Protein AF-A0A1W9MYD9-F1 (afdb_monomer)

pLDDT: mean 82.08, std 15.48, range [33.84, 98.5]

Secondary structure (DSSP, 8-state):
-----EE-SPPPBSS--S--S-EEEEEEEEEEEEEESS---TT-EEEEEEE-TTS-EEEEEEEEEEEEE-TTS-EEEEEEEEEEETTTHHHHHHHHHT----S-SSEES--EE-TTS-EEEEEE-GGG---HHHHHHHHHHHHHTTS-EEEETTTEEEEEE-GGGTTTHHHHHHTTT-EEPEEESBB---EE--GGGSTTS-S--HHHHHHHHHHHHTT-B-SS-B-EEEESSTT-TT-GGGSSEEEEEETTEEEEEES-EESSSEEPPEEEEEEE-HHHHHHHHHHHHHHHHHHPPTT--HHHHHHHTT-SSTT-TTHHHHHHHHHTTT--SSS-HHHHHHHHHHHHTT----TTSS--

Sequence (360 aa):
MTNSIVLEDIMLEDIPLGLADELKDIDVSFTTTVASDEAAETGKTVFFGLPLPVGDVGEVKARVLFCEKTENDNFAVTLEIVALDIRYISLLAKILKGESIAEERPLWGIGLKQTNGAYASIVNCPAGVLNADQLAKIAEITRNGAGVAKLTHAQRVILLLKPAQLDTVRAELKSVGLRIGVLHHGIRNVRACCGALCNLSQGLDGLSLALELDKAIFGRAAKFDVKIAISDCSRNCLESFCVDIGLLGNNGAYDVYVGGISSSVHFKGLKLFEGIRPEKVIPLVERILEWCENTAQDGERLHKTLERLGFSEAEKKKEALVSAAAMFEHTDIGDDMRSRLERTLARSFGLVRMRSEVRG

Structure (mmCIF, N/CA/C/O backbone):
data_AF-A0A1W9MYD9-F1
#
_entry.id   AF-A0A1W9MYD9-F1
#
loop_
_atom_site.group_PDB
_atom_site.id
_atom_site.type_symbol
_atom_site.label_atom_id
_atom_site.label_alt_id
_atom_site.label_comp_id
_atom_site.label_asym_id
_atom_site.label_entity_id
_atom_site.label_seq_id
_atom_site.pdbx_PDB_ins_code
_atom_site.Cartn_x
_atom_site.Cartn_y
_atom_site.Cartn_z
_atom_site.occupancy
_atom_site.B_iso_or_e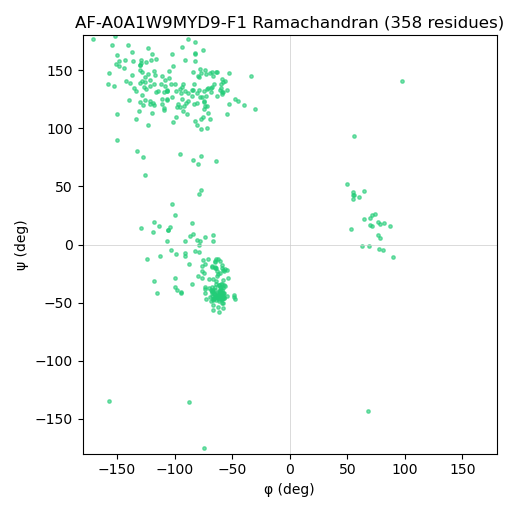quiv
_atom_site.auth_seq_id
_atom_site.auth_comp_id
_atom_site.auth_asym_id
_atom_site.auth_atom_id
_atom_site.pdbx_PDB_model_num
ATOM 1 N N . MET A 1 1 ? -17.514 29.402 -2.607 1.00 38.69 1 MET A N 1
ATOM 2 C CA . MET A 1 1 ? -16.495 30.366 -3.065 1.00 38.69 1 MET A CA 1
ATOM 3 C C . MET A 1 1 ? -16.038 29.870 -4.418 1.00 38.69 1 MET A C 1
ATOM 5 O O . MET A 1 1 ? -15.623 28.723 -4.503 1.00 38.69 1 MET A O 1
ATOM 9 N N . THR A 1 2 ? -16.253 30.656 -5.466 1.00 41.91 2 THR A N 1
ATOM 10 C CA . THR A 1 2 ? -15.834 30.338 -6.833 1.00 41.91 2 THR A CA 1
ATOM 11 C C . THR A 1 2 ? -14.316 30.490 -6.877 1.00 41.91 2 THR A C 1
ATOM 13 O O . THR A 1 2 ? -13.818 31.612 -6.884 1.00 41.91 2 THR A O 1
ATOM 16 N N . ASN A 1 3 ? -13.573 29.384 -6.808 1.00 46.19 3 ASN A N 1
ATOM 17 C CA . ASN A 1 3 ? -12.134 29.428 -7.048 1.00 46.19 3 ASN A CA 1
ATOM 18 C C 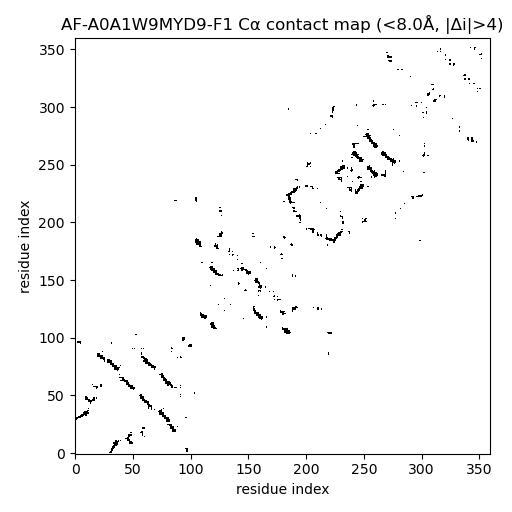. ASN A 1 3 ? -11.939 29.387 -8.562 1.00 46.19 3 ASN A C 1
ATOM 20 O O . ASN A 1 3 ? -12.179 28.369 -9.203 1.00 46.19 3 ASN A O 1
ATOM 24 N N . SER A 1 4 ? -11.580 30.530 -9.135 1.00 46.41 4 SER A N 1
ATOM 25 C CA . SER A 1 4 ? -11.271 30.666 -10.553 1.00 46.41 4 SER A CA 1
ATOM 26 C C . SER A 1 4 ? -9.874 30.115 -10.811 1.00 46.41 4 SER A C 1
ATOM 28 O O . SER A 1 4 ? -8.876 30.723 -10.424 1.00 46.41 4 SER A O 1
ATOM 30 N N . ILE A 1 5 ? -9.815 28.962 -11.457 1.00 58.16 5 ILE A N 1
ATOM 31 C CA . ILE A 1 5 ? -8.607 28.438 -12.087 1.00 58.16 5 ILE A CA 1
ATOM 32 C C . ILE A 1 5 ? -8.854 28.559 -13.568 1.00 58.16 5 ILE A C 1
ATOM 34 O O . ILE A 1 5 ? -9.977 28.347 -14.003 1.00 58.16 5 ILE A O 1
ATOM 38 N N . VAL A 1 6 ? -7.833 28.918 -14.325 1.00 58.72 6 VAL A N 1
ATOM 39 C CA . VAL A 1 6 ? -7.899 28.860 -15.777 1.00 58.72 6 VAL A CA 1
ATOM 40 C C . VAL A 1 6 ? -7.157 27.595 -16.165 1.00 58.72 6 VAL A C 1
ATOM 42 O O . VAL A 1 6 ? -5.942 27.512 -16.001 1.00 58.72 6 VAL A O 1
ATOM 45 N N . LEU A 1 7 ? -7.906 26.571 -16.561 1.00 64.94 7 LEU A N 1
ATOM 46 C CA . LEU A 1 7 ? -7.341 25.388 -17.193 1.00 64.94 7 LEU A CA 1
ATOM 47 C C . LEU A 1 7 ? -7.397 25.622 -18.702 1.00 64.94 7 LEU A C 1
ATOM 49 O O . LEU A 1 7 ? -8.486 25.798 -19.247 1.00 64.94 7 LEU A O 1
ATOM 53 N N . GLU A 1 8 ? -6.229 25.712 -19.330 1.00 61.62 8 GLU A N 1
ATOM 54 C CA . GLU A 1 8 ? -6.076 25.947 -20.768 1.00 61.62 8 GLU A CA 1
ATOM 55 C C . GLU A 1 8 ? -6.189 24.619 -21.539 1.00 61.62 8 GLU A C 1
ATOM 57 O O . GLU A 1 8 ? -5.831 23.564 -21.011 1.00 61.62 8 GLU A O 1
ATOM 62 N N . ASP A 1 9 ? -6.708 24.682 -22.768 1.00 64.75 9 ASP A N 1
ATOM 63 C CA . ASP A 1 9 ? -6.757 23.580 -23.741 1.00 64.75 9 ASP A CA 1
ATOM 64 C C . ASP A 1 9 ? -7.530 22.319 -23.295 1.00 64.75 9 ASP A C 1
ATOM 66 O O . ASP A 1 9 ? -7.109 21.183 -23.541 1.00 64.75 9 ASP A O 1
ATOM 70 N N . ILE A 1 10 ? -8.682 22.487 -22.633 1.00 73.06 10 ILE A N 1
ATOM 71 C CA . ILE A 1 10 ? -9.542 21.355 -22.260 1.00 73.06 10 ILE A CA 1
ATOM 72 C C . ILE A 1 10 ? -10.561 21.060 -23.364 1.00 73.06 10 ILE A C 1
ATOM 74 O O . ILE A 1 10 ? -11.412 21.889 -23.679 1.00 73.06 10 ILE A O 1
ATOM 78 N N . MET A 1 11 ? -10.533 19.827 -23.877 1.00 80.88 11 MET A N 1
ATOM 79 C CA . MET A 1 11 ? -11.561 19.296 -24.778 1.00 80.88 11 MET A CA 1
ATOM 80 C C . MET A 1 11 ? -12.752 18.762 -23.973 1.00 80.88 11 MET A C 1
ATOM 82 O O . MET A 1 11 ? -12.586 17.870 -23.134 1.00 80.88 11 MET A O 1
ATOM 86 N N . LEU A 1 12 ? -13.942 19.314 -24.223 1.00 85.81 12 LEU A N 1
ATOM 87 C CA . LEU A 1 12 ? -15.195 18.910 -23.586 1.00 85.81 12 LEU A CA 1
ATOM 88 C C . LEU A 1 12 ? -15.959 17.943 -24.493 1.00 85.81 12 LEU A C 1
ATOM 90 O O . LEU A 1 12 ? -16.341 18.303 -25.598 1.00 85.81 12 LEU A O 1
ATOM 94 N N . GLU A 1 13 ? -16.229 16.740 -23.999 1.00 87.38 13 GLU A N 1
ATOM 95 C CA . GLU A 1 13 ? -16.949 15.698 -24.736 1.00 87.38 13 GLU A CA 1
ATOM 96 C C . GLU A 1 13 ? -18.332 15.440 -24.127 1.00 87.38 13 GLU A C 1
ATOM 98 O O . GLU A 1 13 ? -18.506 15.450 -22.907 1.00 87.38 13 GLU A O 1
ATOM 103 N N . ASP A 1 14 ? -19.321 15.133 -24.968 1.00 88.19 14 ASP A N 1
ATOM 104 C CA . ASP A 1 14 ? -20.682 14.774 -24.532 1.00 88.19 14 ASP A CA 1
ATOM 105 C C . ASP A 1 14 ? -20.777 13.310 -24.028 1.00 88.19 14 ASP A C 1
ATOM 107 O O . ASP A 1 14 ? -21.813 12.882 -23.507 1.00 88.19 14 ASP A O 1
ATOM 111 N N . ILE A 1 15 ? -19.701 12.524 -24.172 1.00 88.75 15 ILE A N 1
ATOM 112 C CA . ILE A 1 15 ? -19.603 11.113 -23.766 1.00 88.75 15 ILE A CA 1
ATOM 113 C C . ILE A 1 15 ? -18.344 10.840 -22.923 1.00 88.75 15 ILE A C 1
ATOM 115 O O . ILE A 1 15 ? -17.352 11.551 -23.071 1.00 88.75 15 ILE A O 1
ATOM 119 N N . PRO A 1 16 ? -18.349 9.800 -22.060 1.00 88.38 16 PRO A N 1
ATOM 120 C CA . PRO A 1 16 ? -17.166 9.406 -21.296 1.00 88.38 16 PRO A CA 1
ATOM 121 C C . PRO A 1 16 ? -15.960 9.112 -22.192 1.00 88.38 16 PRO A C 1
ATOM 123 O O . PRO A 1 16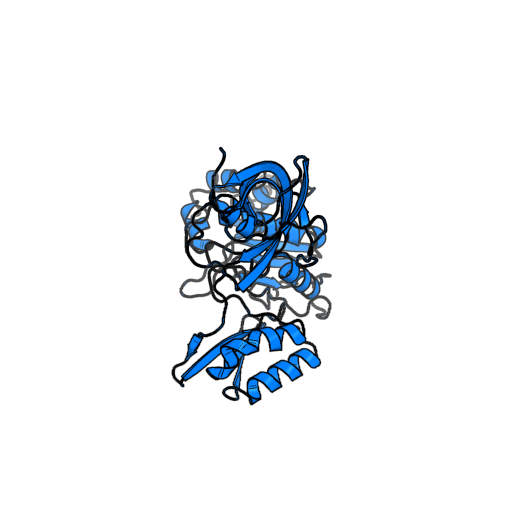 ? -16.095 8.457 -23.227 1.00 88.38 16 PRO A O 1
ATOM 126 N N . LEU A 1 17 ? -14.773 9.521 -21.742 1.00 86.19 17 LEU A N 1
ATOM 127 C CA . LEU A 1 17 ? -13.511 9.299 -22.458 1.00 86.19 17 LEU A CA 1
ATOM 128 C C . LEU A 1 17 ? -13.015 7.851 -22.327 1.00 86.19 17 LEU A C 1
ATOM 130 O O . LEU A 1 17 ? -12.160 7.411 -23.096 1.00 86.19 17 LEU A O 1
ATOM 134 N N . GLY A 1 18 ? -13.523 7.112 -21.335 1.00 82.94 18 GLY A N 1
ATOM 135 C CA . GLY A 1 18 ? -13.083 5.747 -21.037 1.00 82.94 18 GLY A CA 1
ATOM 136 C C . GLY A 1 18 ? -11.667 5.690 -20.458 1.00 82.94 18 GLY A C 1
ATOM 137 O O . GLY A 1 18 ? -10.993 4.666 -20.573 1.00 82.94 18 GLY A O 1
ATOM 138 N N . LEU A 1 19 ? -11.202 6.792 -19.866 1.00 78.75 19 LEU A N 1
ATOM 139 C CA . LEU A 1 19 ? -9.894 6.894 -19.226 1.00 78.75 19 LEU A CA 1
ATOM 140 C C . LEU A 1 19 ? -9.947 6.400 -17.780 1.00 78.75 19 LEU A C 1
ATOM 142 O O . LEU A 1 19 ? -8.955 5.840 -17.304 1.00 78.75 19 LEU A O 1
ATOM 146 N N . ALA A 1 20 ? -11.072 6.608 -17.090 1.00 76.00 20 ALA A N 1
ATOM 147 C CA . ALA A 1 20 ? -11.276 6.171 -15.712 1.00 76.00 20 ALA A CA 1
ATOM 148 C C . ALA A 1 20 ? -11.635 4.681 -15.600 1.00 76.00 20 ALA A C 1
ATOM 150 O O . ALA A 1 20 ? -12.389 4.139 -16.405 1.00 76.00 20 ALA A O 1
ATOM 151 N N . ASP A 1 21 ? -11.153 4.044 -14.528 1.00 68.62 21 ASP A N 1
ATOM 152 C CA . ASP A 1 21 ? -11.609 2.703 -14.134 1.00 68.62 21 ASP A CA 1
ATOM 153 C C . ASP A 1 21 ? -13.053 2.767 -13.596 1.00 68.62 21 ASP A C 1
ATOM 155 O O . ASP A 1 21 ? -13.858 1.870 -13.836 1.00 68.62 21 ASP A O 1
ATOM 159 N N . GLU A 1 22 ? -13.372 3.845 -12.870 1.00 83.88 22 GLU A N 1
ATOM 160 C CA . GLU A 1 22 ? -14.700 4.175 -12.349 1.00 83.88 22 GLU A CA 1
ATOM 161 C C . GLU A 1 22 ? -14.782 5.686 -12.064 1.00 83.88 22 GLU A C 1
ATOM 163 O O . GLU A 1 22 ? -13.843 6.275 -11.517 1.00 83.88 22 GLU A O 1
ATOM 168 N N . LEU A 1 23 ? -15.912 6.313 -12.406 1.00 85.50 23 LEU A N 1
ATOM 169 C CA . LEU A 1 23 ? -16.234 7.686 -12.011 1.00 85.50 23 LEU A CA 1
ATOM 170 C C . LEU A 1 23 ? -17.087 7.659 -10.744 1.00 85.50 23 LEU A C 1
ATOM 172 O O . LEU A 1 23 ? -18.204 7.142 -10.757 1.00 85.50 23 LEU A O 1
ATOM 176 N N . LYS A 1 24 ? -16.570 8.243 -9.665 1.00 85.25 24 LYS A N 1
ATOM 177 C CA . LYS A 1 24 ? -17.251 8.314 -8.373 1.00 85.25 24 LYS A CA 1
ATOM 178 C C . LYS A 1 24 ? -17.849 9.701 -8.162 1.00 85.25 24 LYS A C 1
ATOM 180 O O . LYS A 1 24 ? -17.132 10.700 -8.260 1.00 85.25 24 LYS A O 1
ATOM 185 N N . ASP A 1 25 ? -19.143 9.749 -7.848 1.00 87.19 25 ASP A N 1
ATOM 186 C CA . ASP A 1 25 ? -19.833 10.989 -7.485 1.00 87.19 25 ASP A CA 1
ATOM 187 C C . ASP A 1 25 ? -19.184 11.617 -6.240 1.00 87.19 25 ASP A C 1
ATOM 189 O O . ASP A 1 25 ? -18.812 10.915 -5.292 1.00 87.19 25 ASP A O 1
ATOM 193 N N . ILE A 1 26 ? -19.017 12.941 -6.250 1.00 80.56 26 ILE A N 1
ATOM 194 C CA . ILE A 1 26 ? -18.439 13.674 -5.119 1.00 80.56 26 ILE A CA 1
ATOM 195 C C . ILE A 1 26 ? -19.534 14.181 -4.177 1.00 80.56 26 ILE A C 1
ATOM 197 O O . ILE A 1 26 ? -20.546 14.716 -4.619 1.00 80.56 26 ILE A O 1
ATOM 201 N N . ASP A 1 27 ? -19.307 14.061 -2.866 1.00 70.19 27 ASP A N 1
ATOM 202 C CA . ASP A 1 27 ? -20.309 14.398 -1.838 1.00 70.19 27 ASP A CA 1
ATOM 203 C C . ASP A 1 27 ? -20.701 15.887 -1.829 1.00 70.19 27 ASP A C 1
ATOM 205 O O . ASP A 1 27 ? -21.804 16.250 -1.419 1.00 70.19 27 ASP A O 1
ATOM 209 N N . VAL A 1 28 ? -19.790 16.763 -2.268 1.00 73.81 28 VAL A N 1
ATOM 210 C CA . VAL A 1 28 ? -20.004 18.213 -2.355 1.00 73.81 28 VAL A CA 1
ATOM 211 C C . VAL A 1 28 ? -19.525 18.695 -3.719 1.00 73.81 28 VAL A C 1
ATOM 213 O O . VAL A 1 28 ? -18.315 18.753 -3.965 1.00 73.81 28 VAL A O 1
ATOM 216 N N . SER A 1 29 ? -20.469 19.055 -4.595 1.00 77.69 29 SER A N 1
ATOM 217 C CA . SER A 1 29 ? -20.147 19.663 -5.885 1.00 77.69 29 SER A CA 1
ATOM 218 C C . SER A 1 29 ? -19.480 21.025 -5.689 1.00 77.69 29 SER A C 1
ATOM 220 O O . SER A 1 29 ? -19.711 21.742 -4.710 1.00 77.69 29 SER A O 1
ATOM 222 N N . PHE A 1 30 ? -18.594 21.378 -6.613 1.00 80.50 30 PHE A N 1
ATOM 223 C CA . PHE A 1 30 ? -17.920 22.670 -6.616 1.00 80.50 30 PHE A CA 1
ATOM 224 C C . PHE A 1 30 ? -17.736 23.158 -8.049 1.00 80.50 30 PHE A C 1
ATOM 226 O O . PHE A 1 30 ? -17.798 22.378 -8.999 1.00 80.50 30 PHE A O 1
ATOM 233 N N . THR A 1 31 ? -17.546 24.466 -8.199 1.00 85.44 31 THR A N 1
ATOM 234 C CA . THR A 1 31 ? -17.486 25.122 -9.505 1.00 85.44 31 THR A CA 1
ATOM 235 C C . THR A 1 31 ? -16.058 25.449 -9.901 1.00 85.44 31 THR A C 1
ATOM 237 O O . THR A 1 31 ? -15.308 25.965 -9.071 1.00 85.44 31 THR A O 1
ATOM 240 N N . THR A 1 32 ? -15.720 25.230 -11.166 1.00 82.31 32 THR A N 1
ATOM 241 C CA . THR A 1 32 ? -14.440 25.623 -11.767 1.00 82.31 32 THR A CA 1
ATOM 242 C C . THR A 1 32 ? -14.684 26.233 -13.146 1.00 82.31 32 THR A C 1
ATOM 244 O O . THR A 1 32 ? -15.729 25.978 -13.745 1.00 82.31 32 THR A O 1
ATOM 247 N N . THR A 1 33 ? -13.757 27.039 -13.651 1.00 83.31 33 THR A N 1
ATOM 248 C CA . THR A 1 33 ? -13.848 27.622 -14.996 1.00 83.31 33 THR A CA 1
ATOM 249 C C . THR A 1 33 ? -12.756 27.009 -15.864 1.00 83.31 33 THR A C 1
ATOM 251 O O . THR A 1 33 ? -11.644 26.792 -15.403 1.00 83.31 33 THR A O 1
ATOM 254 N N . VAL A 1 34 ? -13.062 26.677 -17.111 1.00 81.75 34 VAL A N 1
ATOM 255 C CA . VAL A 1 34 ? -12.097 26.102 -18.057 1.00 81.75 34 VAL A CA 1
ATOM 256 C C . VAL A 1 34 ? -12.122 26.891 -19.355 1.00 81.75 34 VAL A C 1
ATOM 258 O O . VAL A 1 34 ? -13.167 27.434 -19.718 1.00 81.75 34 VAL A O 1
ATOM 261 N N . ALA A 1 35 ? -10.986 26.969 -20.039 1.00 81.50 35 ALA A N 1
ATOM 262 C CA . ALA A 1 35 ? -10.935 27.439 -21.412 1.00 81.50 35 ALA A CA 1
ATOM 263 C C . ALA A 1 35 ? -11.158 26.245 -22.349 1.00 81.50 35 ALA A C 1
ATOM 265 O O . ALA A 1 35 ? -10.532 25.198 -22.191 1.00 81.50 35 ALA A O 1
ATOM 266 N N . SER A 1 36 ? -12.070 26.415 -23.297 1.00 79.25 36 SER A N 1
ATOM 267 C CA . SER A 1 36 ? -12.431 25.426 -24.310 1.00 79.25 36 SER A CA 1
ATOM 268 C C . SER A 1 36 ? -12.366 26.082 -25.683 1.00 79.25 36 SER A C 1
ATOM 270 O O . SER A 1 36 ? -12.798 27.226 -25.839 1.00 79.25 36 SER A O 1
ATOM 272 N N . ASP A 1 37 ? -11.878 25.357 -26.682 1.00 77.31 37 ASP A N 1
ATOM 273 C CA . ASP A 1 37 ? -11.887 25.813 -28.079 1.00 77.31 37 ASP A CA 1
ATOM 274 C C . ASP A 1 37 ? -13.293 25.708 -28.698 1.00 77.31 37 ASP A C 1
ATOM 276 O O . ASP A 1 37 ? -13.588 26.291 -29.742 1.00 77.31 37 ASP A O 1
ATOM 280 N N . GLU A 1 38 ? -14.196 24.993 -28.021 1.00 77.25 38 GLU A N 1
ATOM 281 C CA . GLU A 1 38 ? -15.568 24.757 -28.454 1.00 77.25 38 GLU A CA 1
ATOM 282 C C . GLU A 1 38 ? -16.594 25.345 -27.481 1.00 77.25 38 GLU A C 1
ATOM 284 O O . GLU A 1 38 ? -16.384 25.416 -26.264 1.00 77.25 38 GLU A O 1
ATOM 289 N N . ALA A 1 39 ? -17.740 25.756 -28.029 1.00 80.69 39 ALA A N 1
ATOM 290 C CA . ALA A 1 39 ? -18.867 26.234 -27.244 1.00 80.69 39 ALA A CA 1
ATOM 291 C C . ALA A 1 39 ? -19.544 25.066 -26.518 1.00 80.69 39 ALA A C 1
ATOM 293 O O . ALA A 1 39 ? -19.877 24.057 -27.134 1.00 80.69 39 ALA A O 1
ATOM 294 N N . ALA A 1 40 ? -19.843 25.244 -25.232 1.00 83.75 40 ALA A N 1
ATOM 295 C CA . ALA A 1 40 ? -20.564 24.255 -24.443 1.00 83.75 40 ALA A CA 1
ATOM 296 C C . ALA A 1 40 ? -22.006 24.708 -24.170 1.00 83.75 40 ALA A C 1
ATOM 298 O O . ALA A 1 40 ? -22.258 25.835 -23.731 1.00 83.75 40 ALA A O 1
ATOM 299 N N . GLU A 1 41 ? -22.978 23.824 -24.398 1.00 86.19 41 GLU A N 1
ATOM 300 C CA . GLU A 1 41 ? -24.383 24.121 -24.106 1.00 86.19 41 GLU A CA 1
ATOM 301 C C . GLU A 1 41 ? -24.648 24.114 -22.594 1.00 86.19 41 GLU A C 1
ATOM 303 O O . GLU A 1 41 ? -24.358 23.150 -21.884 1.00 86.19 41 GLU A O 1
ATOM 308 N N . THR A 1 42 ? -25.257 25.190 -22.094 1.00 89.25 42 THR A N 1
ATOM 309 C CA . THR A 1 42 ? -25.617 25.309 -20.676 1.00 89.25 42 THR A CA 1
ATOM 310 C C . THR A 1 42 ? -26.593 24.206 -20.259 1.00 89.25 42 THR A C 1
ATOM 312 O O . THR A 1 42 ? -27.597 23.962 -20.921 1.00 89.25 42 THR A O 1
ATOM 315 N N . GLY A 1 43 ? -26.312 23.553 -19.132 1.00 86.44 43 GLY A N 1
ATOM 316 C CA . GLY A 1 43 ? -27.100 22.450 -18.588 1.00 86.44 43 GLY A CA 1
ATOM 317 C C . GLY A 1 43 ? -26.684 21.060 -19.077 1.00 86.44 43 GLY A C 1
ATOM 318 O O . GLY A 1 43 ? -27.135 20.075 -18.486 1.00 86.44 43 GLY A O 1
ATOM 319 N N . LYS A 1 44 ? -25.810 20.948 -20.090 1.00 91.31 44 LYS A N 1
ATOM 320 C CA . LYS A 1 44 ? -25.295 19.647 -20.536 1.00 91.31 44 LYS A CA 1
ATOM 321 C C . LYS A 1 44 ? -24.292 19.054 -19.556 1.00 91.31 44 LYS A C 1
ATOM 323 O O . LYS A 1 44 ? -23.586 19.762 -18.838 1.00 91.31 44 LYS A O 1
ATOM 328 N N . THR A 1 45 ? -24.259 17.725 -19.537 1.00 92.88 45 THR A N 1
ATOM 329 C CA . THR A 1 45 ? -23.180 16.966 -18.900 1.00 92.88 45 THR A CA 1
ATOM 330 C C . THR A 1 45 ? -22.040 16.843 -19.893 1.00 92.88 45 THR A C 1
ATOM 332 O O . THR A 1 45 ? -22.289 16.491 -21.040 1.00 92.88 45 THR A O 1
ATOM 335 N N . VAL A 1 46 ? -20.826 17.112 -19.433 1.00 93.06 46 VAL A N 1
ATOM 336 C CA . VAL A 1 46 ? -19.600 17.026 -20.222 1.00 93.06 46 VAL A CA 1
ATOM 337 C C . VAL A 1 46 ? -18.551 16.206 -19.483 1.00 93.06 46 VAL A C 1
ATOM 339 O O . VAL A 1 46 ? -18.554 16.125 -18.246 1.00 93.06 46 VAL A O 1
ATOM 342 N N . PHE A 1 47 ? -17.646 15.617 -20.251 1.00 92.38 47 PHE A N 1
ATOM 343 C CA . PHE A 1 47 ? -16.508 14.846 -19.783 1.00 92.38 47 PHE A CA 1
ATOM 344 C C . PHE A 1 47 ? -15.225 15.467 -20.311 1.00 92.38 47 PHE A C 1
ATOM 346 O O . PHE A 1 47 ? -15.178 15.930 -21.447 1.00 92.38 47 PHE A O 1
ATOM 353 N N . PHE A 1 48 ? -14.181 15.474 -19.491 1.00 90.62 48 PHE A N 1
ATOM 354 C CA . PHE A 1 48 ? -12.867 15.917 -19.935 1.00 90.62 48 PHE A CA 1
ATOM 355 C C . PHE A 1 48 ? -11.741 15.221 -19.179 1.00 90.62 48 PHE A C 1
ATOM 357 O O . PHE A 1 48 ? -11.912 14.735 -18.057 1.00 90.62 48 PHE A O 1
ATOM 364 N N . GLY A 1 49 ? -10.581 15.160 -19.827 1.00 87.50 49 GLY A N 1
ATOM 365 C CA . GLY A 1 49 ? -9.361 14.606 -19.262 1.00 87.50 49 GLY A CA 1
ATOM 366 C C . GLY A 1 49 ? -8.520 15.711 -18.646 1.00 87.50 49 GLY A C 1
ATOM 367 O O . GLY A 1 49 ? -8.251 16.719 -19.292 1.00 87.50 49 GLY A O 1
ATOM 368 N N . LEU A 1 50 ? -8.077 15.511 -17.408 1.00 86.44 50 LEU A N 1
ATOM 369 C CA . LEU A 1 50 ? -7.165 16.421 -16.732 1.00 86.44 50 LEU A CA 1
ATOM 370 C C . LEU A 1 50 ? -5.782 15.769 -16.608 1.00 86.44 50 LEU A C 1
ATOM 372 O O . LEU A 1 50 ? -5.657 14.746 -15.921 1.00 86.44 50 LEU A O 1
ATOM 376 N N . PRO A 1 51 ? -4.740 16.330 -17.247 1.00 79.56 51 PRO A N 1
ATOM 377 C CA . PRO A 1 51 ? -3.372 15.875 -17.056 1.00 79.56 51 PRO A CA 1
ATOM 378 C C . PRO A 1 51 ? -2.962 15.997 -15.590 1.00 79.56 51 PRO A C 1
ATOM 380 O O . PRO A 1 51 ? -3.141 17.036 -14.953 1.00 79.56 51 PRO A O 1
ATOM 383 N N . LEU A 1 52 ? -2.398 14.925 -15.047 1.00 71.25 52 LEU A N 1
ATOM 384 C CA . LEU A 1 52 ? -1.936 14.873 -13.670 1.00 71.25 52 LEU A CA 1
ATOM 385 C C . LEU A 1 52 ? -0.406 14.968 -13.620 1.00 71.25 52 LEU A C 1
ATOM 387 O O . LEU A 1 52 ? 0.267 14.394 -14.480 1.00 71.25 52 LEU A O 1
ATOM 391 N N . PRO A 1 53 ? 0.173 15.554 -12.554 1.00 60.84 53 PRO A N 1
ATOM 392 C CA . PRO A 1 53 ? 1.627 15.586 -12.346 1.00 60.84 53 PRO A CA 1
ATOM 393 C C . PRO A 1 53 ? 2.302 14.204 -12.382 1.00 60.84 53 PRO A C 1
ATOM 395 O O . PRO A 1 53 ? 3.486 14.082 -12.660 1.00 60.84 53 PRO A O 1
ATOM 398 N N . VAL A 1 54 ? 1.542 13.130 -12.143 1.00 57.84 54 VAL A N 1
ATOM 399 C CA . VAL A 1 54 ? 2.030 11.740 -12.168 1.00 57.84 54 VAL A CA 1
ATOM 400 C C . VAL A 1 54 ? 2.199 11.149 -13.580 1.00 57.84 54 VAL A C 1
ATOM 402 O O . VAL A 1 54 ? 2.560 9.968 -13.706 1.00 57.84 54 VAL A O 1
ATOM 405 N N . GLY A 1 55 ? 1.951 11.948 -14.626 1.00 62.34 55 GLY A N 1
ATOM 406 C CA . GLY A 1 55 ? 2.042 11.544 -16.032 1.00 62.34 55 GLY A CA 1
ATOM 407 C C . GLY A 1 55 ? 0.889 10.648 -16.486 1.00 62.34 55 GLY A C 1
ATOM 408 O O . GLY A 1 55 ? 1.074 9.817 -17.371 1.00 62.34 55 GLY A O 1
ATOM 409 N N . ASP A 1 56 ? -0.265 10.772 -15.833 1.00 75.12 56 ASP A N 1
ATOM 410 C CA . ASP A 1 56 ? -1.507 10.078 -16.185 1.00 75.12 56 ASP A CA 1
ATOM 411 C C . ASP A 1 56 ? -2.621 11.109 -16.417 1.00 75.12 56 ASP A C 1
ATOM 413 O O . ASP A 1 56 ? -2.441 12.288 -16.101 1.00 75.12 56 ASP A O 1
ATOM 417 N N . VAL A 1 57 ? -3.760 10.683 -16.958 1.00 79.12 57 VAL A N 1
ATOM 418 C CA . VAL A 1 57 ? -4.910 11.562 -17.213 1.00 79.12 57 VAL A CA 1
ATOM 419 C C . VAL A 1 57 ? -6.100 11.083 -16.391 1.00 79.12 57 VAL A C 1
ATOM 421 O O . VAL A 1 57 ? -6.543 9.944 -16.529 1.00 79.12 57 VAL A O 1
ATOM 424 N N . GLY A 1 58 ? -6.606 11.954 -15.519 1.00 83.31 58 GLY A N 1
ATOM 425 C CA . GLY A 1 58 ? -7.807 11.683 -14.734 1.00 83.31 58 GLY A CA 1
ATOM 426 C C . GLY A 1 58 ? -9.056 12.176 -15.455 1.00 83.31 58 GLY A C 1
ATOM 427 O O . GLY A 1 58 ? -9.087 13.309 -15.927 1.00 83.31 58 GLY A O 1
ATOM 428 N N . GLU A 1 59 ? -10.085 11.336 -15.531 1.00 90.44 59 GLU A N 1
ATOM 429 C CA . GLU A 1 59 ? -11.367 11.709 -16.137 1.00 90.44 59 GLU A CA 1
ATOM 430 C C . GLU A 1 59 ? -12.252 12.464 -15.139 1.00 90.44 59 GLU A C 1
ATOM 432 O O . GLU A 1 59 ? -12.356 12.105 -13.960 1.00 90.44 59 GLU A O 1
ATOM 437 N N . VAL A 1 60 ? -12.905 13.516 -15.625 1.00 91.94 60 VAL A N 1
ATOM 438 C CA . VAL A 1 60 ? -13.802 14.370 -14.850 1.00 91.94 60 VAL A CA 1
ATOM 439 C C . VAL A 1 60 ? -15.156 14.418 -15.538 1.00 91.94 60 VAL A C 1
ATOM 441 O O . VAL A 1 60 ? -15.235 14.650 -16.741 1.00 91.94 60 VAL A O 1
ATOM 444 N N . LYS A 1 61 ? -16.224 14.248 -14.757 1.00 94.25 61 LYS A N 1
ATOM 445 C CA . LYS A 1 61 ? -17.603 14.475 -15.188 1.00 94.25 61 LYS A CA 1
ATOM 446 C C . LYS A 1 61 ? -18.119 15.755 -14.553 1.00 94.25 61 LYS A C 1
ATOM 448 O O . LYS A 1 61 ? -18.132 15.893 -13.324 1.00 94.25 61 LYS A O 1
ATOM 453 N N . ALA A 1 62 ? -18.602 16.660 -15.390 1.00 93.12 62 ALA A N 1
ATOM 454 C CA . ALA A 1 62 ? -19.098 17.953 -14.962 1.00 93.12 62 ALA A CA 1
ATOM 455 C C . ALA A 1 62 ? -20.404 18.335 -15.663 1.00 93.12 62 ALA A C 1
ATOM 457 O O . ALA A 1 62 ? -20.805 17.733 -16.657 1.00 93.12 62 ALA A O 1
ATOM 458 N N . ARG A 1 63 ? -21.076 19.354 -15.132 1.00 93.00 63 ARG A N 1
ATOM 459 C CA . ARG A 1 63 ? -22.258 19.976 -15.721 1.00 93.00 63 ARG A CA 1
ATOM 460 C C . ARG A 1 63 ? -21.954 21.422 -16.083 1.00 93.00 63 ARG A C 1
ATOM 462 O O . ARG A 1 63 ? -21.452 22.174 -15.253 1.00 93.00 63 ARG A O 1
ATOM 469 N N . VAL A 1 64 ? -22.289 21.823 -17.302 1.00 91.75 64 VAL A N 1
ATOM 470 C CA . VAL A 1 64 ? -22.075 23.190 -17.784 1.00 91.75 64 VAL A CA 1
ATOM 471 C C . VAL A 1 64 ? -23.063 24.129 -17.101 1.00 91.75 64 VAL A C 1
ATOM 473 O O . VAL A 1 64 ? -24.276 23.971 -17.241 1.00 91.75 64 VAL A O 1
ATOM 476 N N . LEU A 1 65 ? -22.555 25.112 -16.363 1.00 89.81 65 LEU A N 1
ATOM 477 C CA . LEU A 1 65 ? -23.370 26.143 -15.719 1.00 89.81 65 LEU A CA 1
ATOM 478 C C . LEU A 1 65 ? -23.487 27.400 -16.577 1.00 89.81 65 LEU A C 1
ATOM 480 O O . LEU A 1 65 ? -24.550 28.010 -16.628 1.00 89.81 65 LEU A O 1
ATOM 484 N N . PHE A 1 66 ? -22.389 27.800 -17.213 1.00 87.62 66 PHE A N 1
ATOM 485 C CA . PHE A 1 66 ? -22.318 29.022 -18.004 1.00 87.62 66 PHE A CA 1
ATOM 486 C C . PHE A 1 66 ? -21.181 28.922 -19.023 1.00 87.62 66 PHE A C 1
ATOM 488 O O . PHE A 1 66 ? -20.169 28.288 -18.740 1.00 87.62 66 PHE A O 1
ATOM 495 N N . CYS A 1 67 ? -21.336 29.543 -20.190 1.00 87.12 67 CYS A N 1
ATOM 496 C CA . CYS A 1 67 ? -20.325 29.580 -21.244 1.00 87.12 67 CYS A CA 1
ATOM 497 C C . CYS A 1 67 ? -20.311 30.980 -21.864 1.00 87.12 67 CYS A C 1
ATOM 499 O O . CYS A 1 67 ? -21.346 31.449 -22.340 1.00 87.12 67 CYS A O 1
ATOM 501 N N . GLU A 1 68 ? -19.151 31.632 -21.884 1.00 87.62 68 GLU A N 1
ATOM 502 C CA . GLU A 1 68 ? -18.959 32.941 -22.513 1.00 87.62 68 GLU A CA 1
ATOM 503 C C . GLU A 1 68 ? -17.817 32.911 -23.524 1.00 87.62 68 GLU A C 1
ATOM 505 O O . GLU A 1 68 ? -16.820 32.217 -23.339 1.00 87.62 68 GLU A O 1
ATOM 510 N N . LYS A 1 69 ? -17.964 33.664 -24.616 1.00 84.00 69 LYS A N 1
ATOM 511 C CA . LYS A 1 69 ? -16.910 33.796 -25.621 1.00 84.00 69 LYS A CA 1
ATOM 512 C C . LYS A 1 69 ? -15.876 34.822 -25.147 1.00 84.00 69 LYS A C 1
ATOM 514 O O . LYS A 1 69 ? -16.247 35.927 -24.759 1.00 84.00 69 LYS A O 1
ATOM 519 N N . THR A 1 70 ? -14.599 34.460 -25.202 1.00 80.56 70 THR A N 1
ATOM 520 C CA . THR A 1 70 ? -13.461 35.312 -24.825 1.00 80.56 70 THR A CA 1
ATOM 521 C C . THR A 1 70 ? -12.888 36.062 -26.034 1.00 80.56 70 THR A C 1
ATOM 523 O O . THR A 1 70 ? -13.246 35.789 -27.181 1.00 80.56 70 THR A O 1
ATOM 526 N N . GLU A 1 71 ? -11.989 37.022 -25.789 1.00 72.38 71 GLU A N 1
ATOM 527 C CA . GLU A 1 71 ? -11.382 37.868 -26.834 1.00 72.38 71 GLU A CA 1
ATOM 528 C C . GLU A 1 71 ? -10.497 37.093 -27.834 1.00 72.38 71 GLU A C 1
ATOM 530 O O . GLU A 1 71 ? -10.296 37.567 -28.949 1.00 72.38 71 GLU A O 1
ATOM 535 N N . ASN A 1 72 ? -10.027 35.888 -27.480 1.00 69.25 72 ASN A N 1
ATOM 536 C CA . ASN A 1 72 ? -9.116 35.063 -28.290 1.00 69.25 72 ASN A CA 1
ATOM 537 C C . ASN A 1 72 ? -9.828 33.941 -29.079 1.00 69.25 72 ASN A C 1
ATOM 539 O O . ASN A 1 72 ? -9.217 32.918 -29.353 1.00 69.25 72 ASN A O 1
ATOM 543 N N . ASP A 1 73 ? -11.120 34.091 -29.394 1.00 67.94 73 ASP A N 1
ATOM 544 C CA . ASP A 1 73 ? -11.985 33.058 -30.008 1.00 67.94 73 ASP A CA 1
ATOM 545 C C . ASP A 1 73 ? -12.225 31.777 -29.173 1.00 67.94 73 ASP A C 1
ATOM 547 O O . ASP A 1 73 ? -13.064 30.966 -29.559 1.00 67.94 73 ASP A O 1
ATOM 551 N N . ASN A 1 74 ? -11.627 31.656 -27.984 1.00 78.50 74 ASN A N 1
ATOM 552 C CA . ASN A 1 74 ? -11.893 30.579 -27.022 1.00 78.50 74 ASN A CA 1
ATOM 553 C C . ASN A 1 74 ? -13.145 30.857 -26.171 1.00 78.50 74 ASN A C 1
ATOM 555 O O . ASN A 1 74 ? -13.603 31.999 -26.053 1.00 78.50 74 ASN A O 1
ATOM 559 N N . PHE A 1 75 ? -13.669 29.834 -25.504 1.00 82.44 75 PHE A N 1
ATOM 560 C CA . PHE A 1 75 ? -14.807 29.909 -24.590 1.00 82.44 75 PHE A CA 1
ATOM 561 C C . PHE A 1 75 ? -14.366 29.710 -23.140 1.00 82.44 75 PHE A C 1
ATOM 563 O O . PHE A 1 75 ? -13.680 28.743 -22.824 1.00 82.44 75 PHE A O 1
ATOM 570 N N . ALA A 1 76 ? -14.798 30.593 -22.240 1.00 85.31 76 ALA A N 1
ATOM 571 C CA . ALA A 1 76 ? -14.698 30.373 -20.805 1.00 85.31 76 ALA A CA 1
ATOM 572 C C . ALA A 1 76 ? -15.964 29.649 -20.333 1.00 85.31 76 ALA A C 1
ATOM 574 O O . ALA A 1 76 ? -17.071 30.194 -20.360 1.00 85.31 76 ALA A O 1
ATOM 575 N N . VAL A 1 77 ? -15.805 28.395 -19.919 1.00 87.44 77 VAL A N 1
ATOM 576 C CA . VAL A 1 77 ? -16.898 27.508 -19.519 1.00 87.44 77 VAL A CA 1
ATOM 577 C C . VAL A 1 77 ? -16.841 27.295 -18.013 1.00 87.44 77 VAL A C 1
ATOM 579 O O . VAL A 1 77 ? -15.879 26.750 -17.483 1.00 87.44 77 VAL A O 1
ATOM 582 N N . THR A 1 78 ? -17.879 27.718 -17.298 1.00 88.31 78 THR A N 1
ATOM 583 C CA . THR A 1 78 ? -18.038 27.448 -15.867 1.00 88.31 78 THR A CA 1
ATOM 584 C C . THR A 1 78 ? -18.754 26.118 -15.682 1.00 88.31 78 THR A C 1
ATOM 586 O O . THR A 1 78 ? -19.870 25.922 -16.166 1.00 88.31 78 THR A O 1
ATOM 589 N N . LEU A 1 79 ? -18.113 25.216 -14.953 1.00 89.94 79 LEU A N 1
ATOM 590 C CA . LEU A 1 79 ? -18.504 23.830 -14.768 1.00 89.94 79 LEU A CA 1
ATOM 591 C C . LEU A 1 79 ? -18.806 23.551 -13.298 1.00 89.94 79 LEU A C 1
ATOM 593 O O . LEU A 1 79 ? -18.056 23.966 -12.419 1.00 89.94 79 LEU A O 1
ATOM 597 N N . GLU A 1 80 ? -19.866 22.799 -13.027 1.00 91.62 80 GLU A N 1
ATOM 598 C CA . GLU A 1 80 ? -20.090 22.126 -11.750 1.00 91.62 80 GLU A CA 1
ATOM 599 C C . GLU A 1 80 ? -19.516 20.713 -11.821 1.00 91.62 80 GLU A C 1
ATOM 601 O O . GLU A 1 80 ? -19.954 19.903 -12.635 1.00 91.62 80 GLU A O 1
ATOM 606 N N . ILE A 1 81 ? -18.556 20.396 -10.961 1.00 92.19 81 ILE A N 1
ATOM 607 C CA . ILE A 1 81 ? -17.948 19.067 -10.906 1.00 92.19 81 ILE A CA 1
ATOM 608 C C . ILE A 1 81 ? -18.889 18.107 -10.173 1.00 92.19 81 ILE A C 1
ATOM 610 O O . ILE A 1 81 ? -19.321 18.400 -9.058 1.00 92.19 81 ILE A O 1
ATOM 614 N N . VAL A 1 82 ? -19.201 16.968 -10.800 1.00 91.31 82 VAL A N 1
ATOM 615 C CA . VAL A 1 82 ? -20.200 16.001 -10.305 1.00 91.31 82 VAL A CA 1
ATOM 616 C C . VAL A 1 82 ? -19.561 14.664 -9.941 1.00 91.31 82 VAL A C 1
ATOM 618 O O . VAL A 1 82 ? -19.891 14.096 -8.903 1.00 91.31 82 VAL A O 1
ATOM 621 N N . ALA A 1 83 ? -18.625 14.173 -10.756 1.00 89.38 83 ALA A N 1
ATOM 622 C CA . ALA A 1 83 ? -17.900 12.938 -10.475 1.00 89.38 83 ALA A CA 1
ATOM 623 C C . ALA A 1 83 ? -16.447 13.023 -10.942 1.00 89.38 83 ALA A C 1
ATOM 625 O O . ALA A 1 83 ? -16.118 13.742 -11.888 1.00 89.38 83 ALA A O 1
ATOM 626 N N . LEU A 1 84 ? -15.586 12.267 -10.271 1.00 89.62 84 LEU A N 1
ATOM 627 C CA . LEU A 1 84 ? -14.151 12.224 -10.523 1.00 89.62 84 LEU A CA 1
ATOM 628 C C . LEU A 1 84 ? -13.686 10.777 -10.648 1.00 89.62 84 LEU A C 1
ATOM 630 O O . LEU A 1 84 ? -14.228 9.884 -9.994 1.00 89.62 84 LEU A O 1
ATOM 634 N N . ASP A 1 85 ? -12.642 10.560 -11.441 1.00 83.31 85 ASP A N 1
ATOM 635 C CA . ASP A 1 85 ? -11.929 9.288 -11.496 1.00 83.31 85 ASP A CA 1
ATOM 636 C C . ASP A 1 85 ? -11.505 8.838 -10.089 1.00 83.31 85 ASP A C 1
ATOM 638 O O . ASP A 1 85 ? -10.753 9.531 -9.391 1.00 83.31 85 ASP A O 1
ATOM 642 N N . ILE A 1 86 ? -11.975 7.659 -9.672 1.00 76.69 86 ILE A N 1
ATOM 643 C CA . ILE A 1 86 ? -11.745 7.115 -8.331 1.00 76.69 86 ILE A CA 1
ATOM 644 C C . ILE A 1 86 ? -10.255 6.977 -7.997 1.00 76.69 86 ILE A C 1
ATOM 646 O O . ILE A 1 86 ? -9.864 7.128 -6.836 1.00 76.69 86 ILE A O 1
ATOM 650 N N . ARG A 1 87 ? -9.411 6.743 -9.010 1.00 75.38 87 ARG A N 1
ATOM 651 C CA . ARG A 1 87 ? -7.958 6.596 -8.851 1.00 75.38 87 ARG A CA 1
ATOM 652 C C . ARG A 1 87 ? -7.323 7.889 -8.345 1.00 75.38 87 ARG A C 1
ATOM 654 O O . ARG A 1 87 ? -6.346 7.852 -7.597 1.00 75.38 87 ARG A O 1
ATOM 661 N N . TYR A 1 88 ? -7.902 9.028 -8.725 1.00 74.88 88 TYR A N 1
ATOM 662 C CA . TYR A 1 88 ? -7.309 10.352 -8.565 1.00 74.88 88 TYR A CA 1
ATOM 663 C C . TYR A 1 88 ? -8.240 11.361 -7.888 1.00 74.88 88 TYR A C 1
ATOM 665 O O . TYR A 1 88 ? -7.927 12.547 -7.875 1.00 74.88 88 TYR A O 1
ATOM 673 N N . ILE A 1 89 ? -9.336 10.912 -7.268 1.00 79.69 89 ILE A N 1
ATOM 674 C CA . ILE A 1 89 ? -10.410 11.759 -6.719 1.00 79.69 89 ILE A CA 1
ATOM 675 C C . ILE A 1 89 ? -9.903 12.925 -5.860 1.00 79.69 89 ILE A C 1
ATOM 677 O O . ILE A 1 89 ? -10.294 14.072 -6.061 1.00 79.69 89 ILE A O 1
ATOM 681 N N . SER A 1 90 ? -8.969 12.659 -4.942 1.00 71.62 90 SER A N 1
ATOM 682 C CA . SER A 1 90 ? -8.394 13.689 -4.071 1.00 71.62 90 SER A CA 1
ATOM 683 C C . SER A 1 90 ? -7.522 14.679 -4.849 1.00 71.62 90 SER A C 1
ATOM 685 O O . SER A 1 90 ? -7.565 15.877 -4.590 1.00 71.62 90 SER A O 1
ATOM 687 N N . LEU A 1 91 ? -6.748 14.188 -5.818 1.00 71.69 91 LEU A N 1
ATOM 688 C CA . LEU A 1 91 ? -5.825 14.997 -6.609 1.00 71.69 91 LEU A CA 1
ATOM 689 C C . LEU A 1 91 ? -6.580 15.879 -7.609 1.00 71.69 91 LEU A C 1
ATOM 691 O O . LEU A 1 91 ? -6.341 17.081 -7.651 1.00 71.69 91 LEU A O 1
ATOM 695 N N . LEU A 1 92 ? -7.538 15.305 -8.339 1.00 81.06 92 LEU A N 1
ATOM 696 C CA . LEU A 1 92 ? -8.426 16.027 -9.248 1.00 81.06 92 LEU A CA 1
ATOM 697 C C . LEU A 1 92 ? -9.195 17.125 -8.509 1.00 81.06 92 LEU A C 1
ATOM 699 O O . LEU A 1 92 ? -9.217 18.264 -8.964 1.00 81.06 92 LEU A O 1
ATOM 703 N N . ALA A 1 93 ? -9.757 16.824 -7.331 1.00 83.44 93 ALA A N 1
ATOM 704 C CA . ALA A 1 93 ? -10.462 17.822 -6.532 1.00 83.44 93 ALA A CA 1
ATOM 705 C C . ALA A 1 93 ? -9.556 18.992 -6.115 1.00 83.44 93 ALA A C 1
ATOM 707 O O . ALA A 1 93 ? -9.995 20.137 -6.162 1.00 83.44 93 ALA A O 1
ATOM 708 N N . LYS A 1 94 ? -8.300 18.726 -5.733 1.00 78.06 94 LYS A N 1
ATOM 709 C CA . LYS A 1 94 ? -7.322 19.768 -5.376 1.00 78.06 94 LYS A CA 1
ATOM 710 C C . LYS A 1 94 ? -6.937 20.626 -6.579 1.00 78.06 94 LYS A C 1
ATOM 712 O O . LYS A 1 94 ? -6.977 21.851 -6.474 1.00 78.06 94 LYS A O 1
ATOM 717 N N . ILE A 1 95 ? -6.629 19.985 -7.715 1.00 79.75 95 ILE A N 1
ATOM 7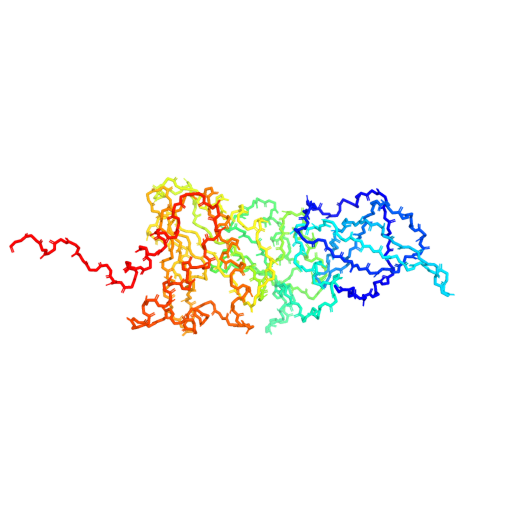18 C CA . ILE A 1 95 ? -6.297 20.677 -8.968 1.00 79.75 95 ILE A CA 1
ATOM 719 C C . ILE A 1 95 ? -7.453 21.584 -9.369 1.00 79.75 95 ILE A C 1
ATOM 721 O O . ILE A 1 95 ? -7.227 22.761 -9.580 1.00 79.75 95 ILE A O 1
ATOM 725 N N . LEU A 1 96 ? -8.687 21.076 -9.405 1.00 83.81 96 LEU A N 1
ATOM 726 C CA . LEU A 1 96 ? -9.867 21.832 -9.838 1.00 83.81 96 LEU A CA 1
ATOM 727 C C . LEU A 1 96 ? -10.307 22.919 -8.833 1.00 83.81 96 LEU A C 1
ATOM 729 O O . LEU A 1 96 ? -11.123 23.770 -9.189 1.00 83.81 96 LEU A O 1
ATOM 733 N N . LYS A 1 97 ? -9.775 22.911 -7.598 1.00 82.81 97 LYS A N 1
ATOM 734 C CA . LYS A 1 97 ? -9.981 23.945 -6.560 1.00 82.81 97 LYS A CA 1
ATOM 735 C C . LYS A 1 97 ? -8.850 24.970 -6.458 1.00 82.81 97 LYS A C 1
ATOM 737 O O . LYS A 1 97 ? -9.004 25.952 -5.734 1.00 82.81 97 LYS A O 1
ATOM 742 N N . GLY A 1 98 ? -7.736 24.773 -7.160 1.00 71.12 98 GLY A N 1
ATOM 743 C CA . GLY A 1 98 ? -6.655 25.761 -7.250 1.00 71.12 98 GLY A CA 1
ATOM 744 C C . GLY A 1 98 ? -5.801 25.755 -6.001 1.00 71.12 98 GLY A C 1
ATOM 745 O O . GLY A 1 98 ? -5.079 26.706 -5.711 1.00 71.12 98 GLY A O 1
ATOM 746 N N . GLU A 1 99 ? -5.917 24.673 -5.236 1.00 74.50 99 GLU A N 1
ATOM 747 C CA . GLU A 1 99 ? -5.071 24.415 -4.097 1.00 74.50 99 GLU A CA 1
ATOM 748 C C . GLU A 1 99 ? -3.659 24.158 -4.624 1.00 74.50 99 GLU A C 1
ATOM 750 O O . GLU A 1 99 ? -3.477 23.437 -5.606 1.00 74.50 99 GLU A O 1
ATOM 755 N N . SER A 1 100 ? -2.654 24.763 -3.981 1.00 55.03 100 SER A N 1
ATOM 756 C CA . SER A 1 100 ? -1.258 24.496 -4.318 1.00 55.03 100 SER A CA 1
ATOM 757 C C . SER A 1 100 ? -1.017 22.994 -4.228 1.00 55.03 100 SER A C 1
ATOM 759 O O . SER A 1 100 ? -1.063 22.393 -3.151 1.00 55.03 100 SER A O 1
ATOM 761 N N . ILE A 1 101 ? -0.766 22.390 -5.385 1.00 56.69 101 ILE A N 1
ATOM 762 C CA . ILE A 1 101 ? -0.281 21.026 -5.493 1.00 56.69 101 ILE A CA 1
ATOM 763 C C . ILE A 1 101 ? 1.201 21.131 -5.143 1.00 56.69 101 ILE A C 1
ATOM 765 O O . ILE A 1 101 ? 2.049 21.209 -6.026 1.00 56.69 101 ILE A O 1
ATOM 769 N N . ALA A 1 102 ? 1.517 21.268 -3.851 1.00 49.19 102 ALA A N 1
ATOM 770 C CA . ALA A 1 102 ? 2.897 21.163 -3.395 1.00 49.19 102 ALA A CA 1
ATOM 771 C C . ALA A 1 102 ? 3.490 19.897 -4.034 1.00 49.19 102 ALA A C 1
ATOM 773 O O . ALA A 1 102 ? 2.861 18.838 -3.953 1.00 49.19 102 ALA A O 1
ATOM 774 N N . GLU A 1 103 ? 4.617 20.048 -4.738 1.00 47.16 103 GLU A N 1
ATOM 775 C CA . GLU A 1 103 ? 5.208 19.026 -5.604 1.00 47.16 103 GLU A CA 1
ATOM 776 C C . GLU A 1 103 ? 5.113 17.607 -5.011 1.00 47.16 103 GLU A C 1
ATOM 778 O O . GLU A 1 103 ? 5.614 17.303 -3.929 1.00 47.16 103 GLU A O 1
ATOM 783 N N . GLU A 1 104 ? 4.430 16.772 -5.796 1.00 53.12 104 GLU A N 1
ATOM 784 C CA . GLU A 1 104 ? 4.504 15.318 -5.924 1.00 53.12 104 GLU A CA 1
ATOM 785 C C . GLU A 1 104 ? 4.308 14.443 -4.681 1.00 53.12 104 GLU A C 1
ATOM 787 O O . GLU A 1 104 ? 5.233 13.986 -4.002 1.00 53.12 104 GLU A O 1
ATOM 792 N N . ARG A 1 105 ? 3.047 14.036 -4.505 1.00 63.94 105 ARG A N 1
ATOM 793 C CA . ARG A 1 105 ? 2.678 12.837 -3.752 1.00 63.94 105 ARG A CA 1
ATOM 794 C C . ARG A 1 105 ? 1.749 11.959 -4.585 1.00 63.94 105 ARG A C 1
ATOM 796 O O . ARG A 1 105 ? 0.728 12.466 -5.046 1.00 63.94 105 ARG A O 1
ATOM 803 N N . PRO A 1 106 ? 2.040 10.658 -4.740 1.00 69.44 106 PRO A N 1
ATOM 804 C CA . PRO A 1 106 ? 3.226 9.939 -4.263 1.00 69.44 106 PRO A CA 1
ATOM 805 C C . PRO A 1 106 ? 4.482 10.200 -5.117 1.00 69.44 106 PRO A C 1
ATOM 807 O O . PRO A 1 106 ? 4.402 10.297 -6.339 1.00 69.44 106 PRO A O 1
ATOM 810 N N . LEU A 1 107 ? 5.663 10.186 -4.491 1.00 81.06 107 LEU A N 1
ATOM 811 C CA . LEU A 1 107 ? 6.925 10.092 -5.227 1.00 81.06 107 LEU A CA 1
ATOM 812 C C . LEU A 1 107 ? 7.091 8.655 -5.718 1.00 81.06 107 LEU A C 1
ATOM 814 O O . LEU A 1 107 ? 7.215 7.732 -4.907 1.00 81.06 107 LEU A O 1
ATOM 818 N N . TRP A 1 108 ? 7.112 8.447 -7.030 1.00 85.88 108 TRP A N 1
ATOM 819 C CA . TRP A 1 108 ? 7.244 7.122 -7.631 1.00 85.88 108 TRP A CA 1
ATOM 820 C C . TRP A 1 108 ? 8.695 6.628 -7.624 1.00 85.88 108 TRP A C 1
ATOM 822 O O . TRP A 1 108 ? 9.649 7.379 -7.790 1.00 85.88 108 TRP A O 1
ATOM 832 N N . GLY A 1 109 ? 8.879 5.326 -7.434 1.00 84.38 109 GLY A N 1
ATOM 833 C CA . GLY A 1 109 ? 10.182 4.671 -7.430 1.00 84.38 109 GLY A CA 1
ATOM 834 C C . GLY A 1 109 ? 10.708 4.424 -8.824 1.00 84.38 109 GLY A C 1
ATOM 835 O O . GLY A 1 109 ? 10.795 3.277 -9.246 1.00 84.38 109 GLY A O 1
ATOM 836 N N . ILE A 1 110 ? 11.072 5.475 -9.539 1.00 84.69 110 ILE A N 1
ATOM 837 C CA . ILE A 1 110 ? 11.700 5.393 -10.854 1.00 84.69 110 ILE A CA 1
ATOM 838 C C . ILE A 1 110 ? 12.849 6.401 -10.918 1.00 84.69 110 ILE A C 1
ATOM 840 O O . ILE A 1 110 ? 12.786 7.451 -10.291 1.00 84.69 110 ILE A O 1
ATOM 844 N N . GLY A 1 111 ? 13.929 6.070 -11.628 1.00 75.69 111 GLY A N 1
ATOM 845 C CA . GLY A 1 111 ? 15.008 7.034 -11.868 1.00 75.69 111 GLY A CA 1
ATOM 846 C C . GLY A 1 111 ? 15.958 7.287 -10.689 1.00 75.69 111 GLY A C 1
ATOM 847 O O . GLY A 1 111 ? 16.691 8.273 -10.698 1.00 75.69 111 GLY A O 1
ATOM 848 N N . LEU A 1 112 ? 16.027 6.399 -9.691 1.00 80.06 112 LEU A N 1
ATOM 849 C CA . LEU A 1 112 ? 16.950 6.563 -8.560 1.00 80.06 112 LEU A CA 1
ATOM 850 C C . LEU A 1 112 ? 18.382 6.189 -8.946 1.00 80.06 112 LEU A C 1
ATOM 852 O O . LEU A 1 112 ? 18.745 5.008 -8.934 1.00 80.06 112 LEU A O 1
ATOM 856 N N . LYS A 1 113 ? 19.218 7.180 -9.250 1.00 85.38 113 LYS A N 1
ATOM 857 C CA . LYS A 1 113 ? 20.618 6.956 -9.633 1.00 85.38 113 LYS A CA 1
ATOM 858 C C . LYS A 1 113 ? 21.404 6.221 -8.537 1.00 85.38 113 LYS A C 1
ATOM 860 O O . LYS A 1 113 ? 21.391 6.609 -7.373 1.00 85.38 113 LYS A O 1
ATOM 865 N N . GLN A 1 114 ? 22.091 5.154 -8.926 1.00 87.94 114 GLN A N 1
ATOM 866 C CA . GLN A 1 114 ? 22.936 4.317 -8.077 1.00 87.94 114 GLN A CA 1
ATOM 867 C C . GLN A 1 114 ? 24.418 4.653 -8.288 1.00 87.94 114 GLN A C 1
ATOM 869 O O . GLN A 1 114 ? 24.807 5.262 -9.286 1.00 87.94 114 GLN A O 1
ATOM 874 N N . THR A 1 115 ? 25.273 4.218 -7.361 1.00 87.25 115 THR A N 1
ATOM 875 C CA . THR A 1 115 ? 26.725 4.481 -7.402 1.00 87.25 115 THR A CA 1
ATOM 876 C C . THR A 1 115 ? 27.425 3.869 -8.615 1.00 87.25 115 THR A C 1
ATOM 878 O O . THR A 1 115 ? 28.441 4.388 -9.061 1.00 87.25 115 THR A O 1
ATOM 881 N N . ASN A 1 116 ? 26.866 2.800 -9.185 1.00 81.50 116 ASN A N 1
ATOM 882 C CA . ASN A 1 116 ? 27.364 2.152 -10.399 1.00 81.50 116 ASN A CA 1
ATOM 883 C C . ASN A 1 116 ? 26.828 2.783 -11.702 1.00 81.50 116 ASN A C 1
ATOM 885 O O . ASN A 1 116 ? 27.024 2.219 -12.775 1.00 81.50 116 ASN A O 1
ATOM 889 N N . GLY A 1 117 ? 26.117 3.914 -11.622 1.00 85.25 117 GLY A N 1
ATOM 890 C CA . GLY A 1 117 ? 25.541 4.608 -12.777 1.00 85.25 117 GLY A CA 1
ATOM 891 C C . GLY A 1 117 ? 24.214 4.037 -13.289 1.00 85.25 117 GLY A C 1
ATOM 892 O O . GLY A 1 117 ? 23.613 4.642 -14.174 1.00 85.25 117 GLY A O 1
ATOM 893 N N . ALA A 1 118 ? 23.729 2.919 -12.736 1.00 89.38 118 ALA A N 1
ATOM 894 C CA . ALA A 1 118 ? 22.391 2.407 -13.024 1.00 89.38 118 ALA A CA 1
ATOM 895 C C . ALA A 1 118 ? 21.310 3.229 -12.305 1.00 89.38 118 ALA A C 1
ATOM 897 O O . ALA A 1 118 ? 21.592 3.994 -11.383 1.00 89.38 118 ALA A O 1
ATOM 898 N N . TYR A 1 119 ? 20.056 3.032 -12.693 1.00 90.00 119 TYR A N 1
ATOM 899 C CA . TYR A 1 119 ? 18.901 3.696 -12.101 1.00 90.00 119 TYR A CA 1
ATOM 900 C C . TYR A 1 119 ? 17.967 2.653 -11.501 1.00 90.00 119 TYR A C 1
ATOM 902 O O . TYR A 1 119 ? 17.501 1.753 -12.194 1.00 90.00 119 TYR A O 1
ATOM 910 N N . ALA A 1 120 ? 17.697 2.748 -10.205 1.00 91.56 120 ALA A N 1
ATOM 911 C CA . ALA A 1 120 ? 16.784 1.839 -9.541 1.00 91.56 120 ALA A CA 1
ATOM 912 C C . ALA A 1 120 ? 15.331 2.236 -9.826 1.00 91.56 120 ALA A C 1
ATOM 914 O O . ALA A 1 120 ? 14.943 3.397 -9.669 1.00 91.56 120 ALA A O 1
ATOM 915 N N . SER A 1 121 ? 14.523 1.244 -10.195 1.00 93.75 121 SER A N 1
ATOM 916 C CA . SER A 1 121 ? 13.073 1.362 -10.256 1.00 93.75 121 SER A CA 1
ATOM 917 C C . SER A 1 121 ? 12.407 0.270 -9.428 1.00 93.75 121 SER A C 1
ATOM 919 O O . SER A 1 121 ? 12.870 -0.866 -9.377 1.00 93.75 121 SER A O 1
ATOM 921 N N . ILE A 1 122 ? 11.346 0.629 -8.720 1.00 95.50 122 ILE A N 1
ATOM 922 C CA . ILE A 1 122 ? 10.578 -0.251 -7.855 1.00 95.50 122 ILE A CA 1
ATOM 923 C C . ILE A 1 122 ? 9.396 -0.785 -8.653 1.00 95.50 122 ILE A C 1
ATOM 925 O O . ILE A 1 122 ? 8.663 -0.008 -9.252 1.00 95.50 122 ILE A O 1
ATOM 929 N N . VAL A 1 123 ? 9.156 -2.087 -8.574 1.00 96.44 123 VAL A N 1
ATOM 930 C CA . VAL A 1 123 ? 7.933 -2.726 -9.067 1.00 96.44 123 VAL A CA 1
ATOM 931 C C . VAL A 1 123 ? 6.985 -2.940 -7.888 1.00 96.44 123 VAL A C 1
ATOM 933 O O . VAL A 1 123 ? 7.412 -3.417 -6.834 1.00 96.44 123 VAL A O 1
ATOM 936 N N . ASN A 1 124 ? 5.714 -2.569 -8.030 1.00 95.50 124 ASN A N 1
ATOM 937 C CA . ASN A 1 124 ? 4.660 -2.958 -7.090 1.00 95.50 124 ASN A CA 1
ATOM 938 C C . ASN A 1 124 ? 4.312 -4.435 -7.321 1.00 95.50 124 ASN A C 1
ATOM 940 O O . ASN A 1 124 ? 3.975 -4.839 -8.431 1.00 95.50 124 ASN A O 1
ATOM 944 N N . CYS A 1 125 ? 4.445 -5.229 -6.264 1.00 95.88 125 CYS A N 1
ATOM 945 C CA . CYS A 1 125 ? 4.183 -6.662 -6.229 1.00 95.88 125 CYS A CA 1
ATOM 946 C C . CYS A 1 125 ? 3.321 -6.915 -4.980 1.00 95.88 125 CYS A C 1
ATOM 948 O O . CYS A 1 125 ? 3.870 -7.237 -3.918 1.00 95.88 125 CYS A O 1
ATOM 950 N N . PRO A 1 126 ? 2.001 -6.673 -5.032 1.00 92.44 126 PRO A N 1
ATOM 951 C CA . PRO A 1 126 ? 1.148 -6.804 -3.856 1.00 92.44 126 PRO A CA 1
ATOM 952 C C . PRO A 1 126 ? 1.234 -8.225 -3.295 1.00 92.44 126 PRO A C 1
ATOM 954 O O . PRO A 1 126 ? 1.217 -9.207 -4.038 1.00 92.44 126 PRO A O 1
ATOM 957 N N . ALA A 1 127 ? 1.448 -8.321 -1.980 1.00 95.44 127 ALA A N 1
ATOM 958 C CA . ALA A 1 127 ? 1.737 -9.566 -1.264 1.00 95.44 127 ALA A CA 1
ATOM 959 C C . ALA A 1 127 ? 2.913 -10.410 -1.816 1.00 95.44 127 ALA A C 1
ATOM 961 O O . ALA A 1 127 ? 3.090 -11.565 -1.433 1.00 95.44 127 ALA A O 1
ATOM 962 N N . GLY A 1 128 ? 3.740 -9.854 -2.706 1.00 95.62 128 GLY A N 1
ATOM 963 C CA . GLY A 1 128 ? 4.808 -10.584 -3.390 1.00 95.62 128 GLY A CA 1
ATOM 964 C C . GLY A 1 128 ? 4.324 -11.608 -4.417 1.00 95.62 128 GLY A C 1
ATOM 965 O O . GLY A 1 128 ? 5.106 -12.478 -4.797 1.00 95.62 128 GLY A O 1
ATOM 966 N N . VAL A 1 129 ? 3.067 -11.528 -4.859 1.00 94.31 129 VAL A N 1
ATOM 967 C CA . VAL A 1 129 ? 2.501 -12.453 -5.847 1.00 94.31 129 VAL A CA 1
ATOM 968 C C . VAL A 1 129 ? 2.845 -11.981 -7.255 1.00 94.31 129 VAL A C 1
ATOM 970 O O . VAL A 1 129 ? 2.594 -10.832 -7.611 1.00 94.31 129 VAL A O 1
ATOM 973 N N . LEU A 1 130 ? 3.417 -12.880 -8.056 1.00 95.12 130 LEU A N 1
ATOM 974 C CA . LEU A 1 130 ? 3.727 -12.663 -9.467 1.00 95.12 130 LEU A CA 1
ATOM 975 C C . LEU A 1 130 ? 3.391 -13.924 -10.263 1.00 95.12 130 LEU A C 1
ATOM 977 O O . LEU A 1 130 ? 3.685 -15.034 -9.818 1.00 95.12 130 LEU A O 1
ATOM 981 N N . ASN A 1 131 ? 2.800 -13.755 -11.443 1.00 94.19 131 ASN A N 1
ATOM 982 C CA . ASN A 1 131 ? 2.564 -14.856 -12.377 1.00 94.19 131 ASN A CA 1
ATOM 983 C C . ASN A 1 131 ? 3.767 -15.078 -13.322 1.00 94.19 131 ASN A C 1
ATOM 985 O O . ASN A 1 131 ? 4.759 -14.346 -13.283 1.00 94.19 131 ASN A O 1
ATOM 989 N N . ALA A 1 132 ? 3.688 -16.106 -14.173 1.00 96.62 132 ALA A N 1
ATOM 990 C CA . ALA A 1 132 ? 4.782 -16.480 -15.070 1.00 96.62 132 ALA A CA 1
ATOM 991 C C . ALA A 1 132 ? 5.139 -15.370 -16.080 1.00 96.62 132 ALA A C 1
ATOM 993 O O . ALA A 1 132 ? 6.321 -15.078 -16.261 1.00 96.62 132 ALA A O 1
ATOM 994 N N . ASP A 1 133 ? 4.140 -14.714 -16.676 1.00 96.31 133 ASP A N 1
ATOM 995 C CA . ASP A 1 133 ? 4.339 -13.648 -17.670 1.00 96.31 133 ASP A CA 1
ATOM 996 C C . ASP A 1 133 ? 4.987 -12.409 -17.043 1.00 96.31 133 ASP A C 1
ATOM 998 O O . ASP A 1 133 ? 5.911 -11.813 -17.599 1.00 96.31 133 ASP A O 1
ATOM 1002 N N . GLN A 1 134 ? 4.558 -12.061 -15.831 1.00 97.50 134 GLN A N 1
ATOM 1003 C CA . GLN A 1 134 ? 5.128 -10.980 -15.034 1.00 97.50 134 GLN A CA 1
ATOM 1004 C C . GLN A 1 134 ? 6.590 -11.255 -14.676 1.00 97.50 134 GLN A C 1
ATOM 1006 O O . GLN A 1 134 ? 7.443 -10.377 -14.828 1.00 97.50 134 GLN A O 1
ATOM 1011 N N . LEU A 1 135 ? 6.906 -12.480 -14.247 1.00 98.25 135 LEU A N 1
ATOM 1012 C CA . LEU A 1 135 ? 8.281 -12.901 -13.971 1.00 98.25 135 LEU A CA 1
ATOM 1013 C C . LEU A 1 135 ? 9.145 -12.879 -15.239 1.00 98.25 135 LEU A C 1
ATOM 1015 O O . LEU A 1 135 ? 10.279 -12.399 -15.195 1.00 98.25 135 LEU A O 1
ATOM 1019 N N . ALA A 1 136 ? 8.611 -13.344 -16.372 1.00 98.06 136 ALA A N 1
ATOM 1020 C CA . ALA A 1 136 ? 9.302 -13.319 -17.657 1.00 98.06 136 ALA A CA 1
ATOM 1021 C C . ALA A 1 136 ? 9.609 -11.882 -18.105 1.00 98.06 136 ALA A C 1
ATOM 1023 O O . ALA A 1 136 ? 10.746 -11.591 -18.485 1.00 98.06 136 ALA A O 1
ATOM 1024 N N . LYS A 1 137 ? 8.642 -10.964 -17.978 1.00 98.06 137 LYS A N 1
ATOM 1025 C CA . LYS A 1 137 ? 8.832 -9.543 -18.296 1.00 98.06 137 LYS A CA 1
ATOM 1026 C C . LYS A 1 137 ? 9.850 -8.875 -17.373 1.00 98.06 137 LYS A C 1
ATOM 1028 O O . LYS A 1 137 ? 10.726 -8.157 -17.848 1.00 98.06 137 LYS A O 1
ATOM 1033 N N . ILE A 1 138 ? 9.811 -9.154 -16.068 1.00 97.88 138 ILE A N 1
ATOM 1034 C CA . ILE A 1 138 ? 10.830 -8.682 -15.115 1.00 97.88 138 ILE A CA 1
ATOM 1035 C C . ILE A 1 138 ? 12.224 -9.180 -15.522 1.00 97.88 138 ILE A C 1
ATOM 1037 O O . ILE A 1 138 ? 13.182 -8.403 -15.512 1.00 97.88 138 ILE A O 1
ATOM 1041 N N . ALA A 1 139 ? 12.351 -10.451 -15.912 1.00 98.12 139 ALA A N 1
ATOM 1042 C CA . ALA A 1 139 ? 13.617 -11.019 -16.368 1.00 98.12 139 ALA A CA 1
ATOM 1043 C C . ALA A 1 139 ? 14.116 -10.365 -17.669 1.00 98.12 139 ALA A C 1
ATOM 1045 O O . ALA A 1 139 ? 15.312 -10.112 -17.805 1.00 98.12 139 ALA A O 1
ATOM 1046 N N . GLU A 1 140 ? 13.219 -10.060 -18.609 1.00 98.00 140 GLU A N 1
ATOM 1047 C CA . GLU A 1 140 ? 13.520 -9.336 -19.849 1.00 98.00 140 GLU A CA 1
ATOM 1048 C C . GLU A 1 140 ? 14.045 -7.920 -19.577 1.00 98.00 140 GLU A C 1
ATOM 1050 O O . GLU A 1 140 ? 15.161 -7.598 -19.993 1.00 98.00 140 GLU A O 1
ATOM 1055 N N . ILE A 1 141 ? 13.309 -7.115 -18.799 1.00 97.44 141 ILE A N 1
ATOM 1056 C CA . ILE A 1 141 ? 13.719 -5.750 -18.427 1.00 97.44 141 ILE A CA 1
ATOM 1057 C C . ILE A 1 141 ? 15.082 -5.775 -17.723 1.00 97.44 141 ILE A C 1
ATOM 1059 O O . ILE A 1 141 ? 15.959 -4.950 -18.001 1.00 97.44 141 ILE A O 1
ATOM 1063 N N . THR A 1 142 ? 15.286 -6.756 -16.839 1.00 97.19 142 THR A N 1
ATOM 1064 C CA . THR A 1 142 ? 16.549 -6.950 -16.113 1.00 97.19 142 THR A CA 1
ATOM 1065 C C . THR A 1 142 ? 17.710 -7.246 -17.063 1.00 97.19 142 THR A C 1
ATOM 1067 O O . THR A 1 142 ? 18.774 -6.642 -16.920 1.00 97.19 142 THR A O 1
ATOM 1070 N N . ARG A 1 143 ? 17.510 -8.132 -18.051 1.00 96.75 143 ARG A N 1
ATOM 1071 C CA . ARG A 1 143 ? 18.514 -8.472 -19.078 1.00 96.75 143 ARG A CA 1
ATOM 1072 C C . ARG A 1 143 ? 18.930 -7.252 -19.894 1.00 96.75 143 ARG A C 1
ATOM 1074 O O . ARG A 1 143 ? 20.115 -7.063 -20.151 1.00 96.75 143 ARG A O 1
ATOM 1081 N N . ASN A 1 144 ? 17.957 -6.426 -20.272 1.00 95.25 144 ASN A N 1
ATOM 1082 C CA . ASN A 1 144 ? 18.188 -5.235 -21.086 1.00 95.25 144 ASN A CA 1
ATOM 1083 C C . ASN A 1 144 ? 18.846 -4.098 -20.278 1.00 95.25 144 ASN A C 1
ATOM 1085 O O . ASN A 1 144 ? 19.568 -3.267 -20.841 1.00 95.25 144 ASN A O 1
ATOM 1089 N N . GLY A 1 145 ? 18.672 -4.099 -18.952 1.00 92.06 145 GLY A N 1
ATOM 1090 C CA . GLY A 1 145 ? 19.247 -3.116 -18.038 1.00 92.06 145 GLY A CA 1
ATOM 1091 C C . GLY A 1 145 ? 20.637 -3.439 -17.524 1.00 92.06 145 GLY A C 1
ATOM 1092 O O . GLY A 1 145 ? 21.537 -3.784 -18.291 1.00 92.06 145 GLY A O 1
ATOM 1093 N N . ALA A 1 146 ? 20.841 -3.251 -16.222 1.00 89.19 146 ALA A N 1
ATOM 1094 C CA . ALA A 1 146 ? 22.118 -3.494 -15.555 1.00 89.19 146 ALA A CA 1
ATOM 1095 C C . ALA A 1 146 ? 22.315 -4.970 -15.150 1.00 89.19 146 ALA A C 1
ATOM 1097 O O . ALA A 1 146 ? 23.248 -5.283 -14.414 1.00 89.19 146 ALA A O 1
ATOM 1098 N N . GLY A 1 147 ? 21.438 -5.878 -15.601 1.00 89.50 147 GLY A N 1
ATOM 1099 C CA . GLY A 1 147 ? 21.591 -7.324 -15.429 1.00 89.50 147 GLY A CA 1
ATOM 1100 C C . GLY A 1 147 ? 21.232 -7.864 -14.044 1.00 89.50 147 GLY A C 1
ATOM 1101 O O . GLY A 1 147 ? 21.429 -9.050 -13.796 1.00 89.50 147 GLY A O 1
ATOM 1102 N N . VAL A 1 148 ? 20.710 -7.030 -13.137 1.00 91.38 148 VAL A N 1
ATOM 1103 C CA . VAL A 1 148 ? 20.367 -7.432 -11.765 1.00 91.38 148 VAL A CA 1
ATOM 1104 C C . VAL A 1 148 ? 19.003 -6.885 -11.353 1.00 91.38 148 VAL A C 1
ATOM 1106 O O . VAL A 1 148 ? 18.712 -5.699 -11.518 1.00 91.38 148 VAL A O 1
ATOM 1109 N N . ALA A 1 149 ? 18.200 -7.759 -10.746 1.00 94.94 149 ALA A N 1
ATOM 1110 C CA . ALA A 1 149 ? 17.006 -7.406 -9.993 1.00 94.94 149 ALA A CA 1
ATOM 1111 C C . ALA A 1 149 ? 17.182 -7.814 -8.526 1.00 94.94 149 ALA A C 1
ATOM 1113 O O . ALA A 1 149 ? 17.827 -8.818 -8.217 1.00 94.94 149 ALA A O 1
ATOM 1114 N N . LYS A 1 150 ? 16.611 -7.037 -7.607 1.00 95.62 150 LYS A N 1
ATOM 1115 C CA . LYS A 1 150 ? 16.755 -7.240 -6.165 1.00 95.62 150 LYS A CA 1
ATOM 1116 C C . LYS A 1 150 ? 15.396 -7.347 -5.483 1.00 95.62 150 LYS A C 1
ATOM 1118 O O . LYS A 1 150 ? 14.610 -6.405 -5.506 1.00 95.62 150 LYS A O 1
ATOM 1123 N N . LEU A 1 151 ? 15.173 -8.444 -4.764 1.00 97.00 151 LEU A N 1
ATOM 1124 C CA . LEU A 1 151 ? 14.046 -8.572 -3.841 1.00 97.00 151 LEU A CA 1
ATOM 1125 C C . LEU A 1 151 ? 14.265 -7.719 -2.583 1.00 97.00 151 LEU A C 1
ATOM 1127 O O . LEU A 1 151 ? 15.391 -7.523 -2.101 1.00 97.00 151 LEU A O 1
ATOM 1131 N N . THR A 1 152 ? 13.178 -7.193 -2.028 1.00 94.69 152 THR A N 1
ATOM 1132 C CA . THR A 1 152 ? 13.205 -6.415 -0.783 1.00 94.69 152 THR A CA 1
ATOM 1133 C C . THR A 1 152 ? 12.326 -7.061 0.285 1.00 94.69 152 THR A C 1
ATOM 1135 O O . THR A 1 152 ? 11.378 -7.767 -0.048 1.00 94.69 152 THR A O 1
ATOM 1138 N N . HIS A 1 153 ? 12.573 -6.746 1.562 1.00 92.44 153 HIS A N 1
ATOM 1139 C CA . HIS A 1 153 ? 11.734 -7.229 2.672 1.00 92.44 153 HIS A CA 1
ATOM 1140 C C . HIS A 1 153 ? 10.257 -6.808 2.544 1.00 92.44 153 HIS A C 1
ATOM 1142 O O . HIS A 1 153 ? 9.387 -7.385 3.180 1.00 92.44 153 HIS A O 1
ATOM 1148 N N . ALA A 1 154 ? 9.960 -5.803 1.712 1.00 94.31 154 ALA A N 1
ATOM 1149 C CA . ALA A 1 154 ? 8.605 -5.339 1.459 1.00 94.31 154 ALA A CA 1
ATOM 1150 C C . ALA A 1 154 ? 7.879 -6.137 0.361 1.00 94.31 154 ALA A C 1
ATOM 1152 O O . ALA A 1 154 ? 6.927 -5.616 -0.209 1.00 94.31 154 ALA A O 1
ATOM 1153 N N . GLN A 1 155 ? 8.361 -7.346 0.042 1.00 96.88 155 GLN A N 1
ATOM 1154 C CA . GLN A 1 155 ? 7.806 -8.238 -0.983 1.00 96.88 155 GLN A CA 1
ATOM 1155 C C . GLN A 1 155 ? 7.691 -7.585 -2.370 1.00 96.88 155 GLN A C 1
ATOM 1157 O O . GLN A 1 155 ? 6.732 -7.796 -3.092 1.00 96.88 155 GLN A O 1
ATOM 1162 N N . ARG A 1 156 ? 8.686 -6.778 -2.745 1.00 95.38 156 ARG A N 1
ATOM 1163 C CA . ARG A 1 156 ? 8.758 -6.055 -4.029 1.00 95.38 156 ARG A CA 1
ATOM 1164 C C . ARG A 1 156 ? 10.096 -6.277 -4.716 1.00 95.38 156 ARG A C 1
ATOM 1166 O O . ARG A 1 156 ? 11.089 -6.569 -4.039 1.00 95.38 156 ARG A O 1
ATOM 1173 N N . VAL A 1 157 ? 10.124 -6.053 -6.025 1.00 97.62 157 VAL A N 1
ATOM 1174 C CA . VAL A 1 157 ? 11.326 -6.1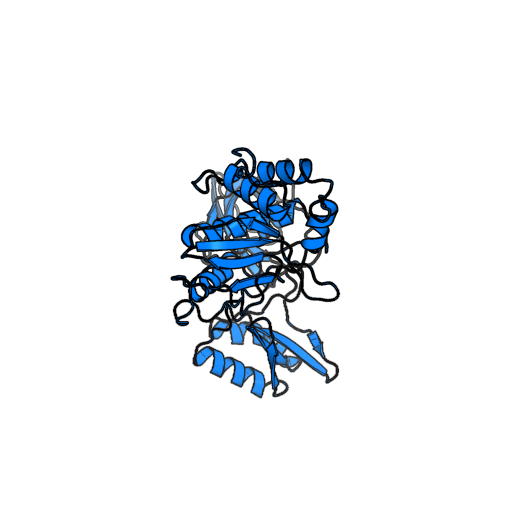31 -6.864 1.00 97.62 157 VAL A CA 1
ATOM 1175 C C . VAL A 1 157 ? 11.875 -4.725 -7.119 1.00 97.62 157 VAL A C 1
ATOM 1177 O O . VAL A 1 157 ? 11.121 -3.785 -7.361 1.00 97.62 157 VAL A O 1
ATOM 1180 N N . ILE A 1 158 ? 13.196 -4.571 -7.054 1.00 97.00 158 ILE A N 1
ATOM 1181 C CA . ILE A 1 158 ? 13.923 -3.411 -7.574 1.00 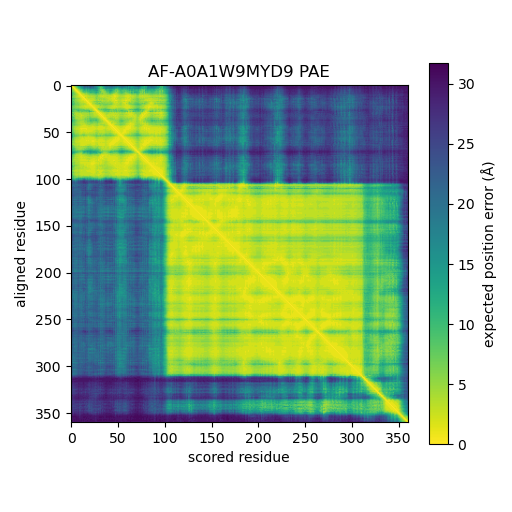97.00 158 ILE A CA 1
ATOM 1182 C C . ILE A 1 158 ? 14.646 -3.839 -8.850 1.00 97.00 158 ILE A C 1
ATOM 1184 O O . ILE A 1 158 ? 15.435 -4.781 -8.815 1.00 97.00 158 ILE A O 1
ATOM 1188 N N . LEU A 1 159 ? 14.397 -3.133 -9.946 1.00 96.75 159 LEU A N 1
ATOM 1189 C CA . LEU A 1 159 ? 15.090 -3.267 -11.223 1.00 96.75 159 LEU A CA 1
ATOM 1190 C C . LEU A 1 159 ? 16.239 -2.261 -11.277 1.00 96.75 159 LEU A C 1
ATOM 1192 O O . LEU A 1 159 ? 16.043 -1.100 -10.917 1.00 96.75 159 LEU A O 1
ATOM 1196 N N . LEU A 1 160 ? 17.417 -2.683 -11.736 1.00 95.12 160 LEU A N 1
ATOM 1197 C CA . LEU A 1 160 ? 18.511 -1.768 -12.056 1.00 95.12 160 LEU A CA 1
ATOM 1198 C C . LEU A 1 160 ? 18.539 -1.517 -13.564 1.00 95.12 160 LEU A C 1
ATOM 1200 O O . LEU A 1 160 ? 18.865 -2.402 -14.355 1.00 95.12 160 LEU A O 1
ATOM 1204 N N . LEU A 1 161 ? 18.177 -0.300 -13.943 1.00 92.38 161 LEU A N 1
ATOM 1205 C CA . LEU A 1 161 ? 17.956 0.131 -15.314 1.00 92.38 161 LEU A CA 1
ATOM 1206 C C . LEU A 1 161 ? 19.151 0.917 -15.855 1.00 92.38 161 LEU A C 1
ATOM 1208 O O . LEU A 1 161 ? 19.883 1.574 -15.110 1.00 92.38 161 LEU A O 1
ATOM 1212 N N . LYS A 1 162 ? 19.317 0.889 -17.173 1.00 88.81 162 LYS A N 1
ATOM 1213 C CA . LYS A 1 162 ? 20.141 1.858 -17.906 1.00 88.81 162 LYS A CA 1
ATOM 1214 C C . LYS A 1 162 ? 19.334 3.143 -18.151 1.00 88.81 162 LYS A C 1
ATOM 1216 O O . LYS A 1 162 ? 18.107 3.062 -18.195 1.00 88.81 162 LYS A O 1
ATOM 1221 N N . PRO A 1 163 ? 19.987 4.299 -18.390 1.00 85.81 163 PRO A N 1
ATOM 1222 C CA . PRO A 1 163 ? 19.295 5.557 -18.690 1.00 85.81 163 PRO A CA 1
ATOM 1223 C C . PRO A 1 163 ? 18.207 5.428 -19.768 1.00 85.81 163 PRO A C 1
ATOM 1225 O O . PRO A 1 163 ? 17.090 5.876 -19.559 1.00 85.81 163 PRO A O 1
ATOM 1228 N N . ALA A 1 164 ? 18.500 4.732 -20.871 1.00 85.56 164 ALA A N 1
ATOM 1229 C CA . ALA A 1 164 ? 17.582 4.576 -22.004 1.00 85.56 164 ALA A CA 1
ATOM 1230 C C . ALA A 1 164 ? 16.291 3.790 -21.691 1.00 85.56 164 ALA A C 1
ATOM 1232 O O . ALA A 1 164 ? 15.358 3.824 -22.481 1.00 85.56 164 ALA A O 1
ATOM 1233 N N . GLN A 1 165 ? 16.233 3.063 -20.569 1.00 88.44 165 GLN A N 1
ATOM 1234 C CA . GLN A 1 165 ? 15.037 2.313 -20.165 1.00 88.44 165 GLN A CA 1
ATOM 1235 C C . GLN A 1 165 ? 14.091 3.125 -19.280 1.00 88.44 165 GLN A C 1
ATOM 1237 O O . GLN A 1 165 ? 12.996 2.656 -18.976 1.00 88.44 165 GLN A O 1
ATOM 1242 N N . LEU A 1 166 ? 14.509 4.301 -18.799 1.00 81.94 166 LEU A N 1
ATOM 1243 C CA . LEU A 1 166 ? 13.695 5.094 -17.875 1.00 81.94 166 LEU A CA 1
ATOM 1244 C C . LEU A 1 166 ? 12.362 5.503 -18.498 1.00 81.94 166 LEU A C 1
ATOM 1246 O O . LEU A 1 166 ? 11.343 5.479 -17.810 1.00 81.94 166 LEU A O 1
ATOM 1250 N N . ASP A 1 167 ? 12.369 5.768 -19.800 1.00 81.56 167 ASP A N 1
ATOM 1251 C CA . ASP A 1 167 ? 11.184 6.203 -20.532 1.00 81.56 167 ASP A CA 1
ATOM 1252 C C . ASP A 1 167 ? 10.254 5.026 -20.880 1.00 81.56 167 ASP A C 1
ATOM 1254 O O . ASP A 1 167 ? 9.041 5.195 -20.982 1.00 81.56 167 ASP A O 1
ATOM 1258 N N . THR A 1 168 ? 10.790 3.804 -21.016 1.00 88.38 168 THR A N 1
ATOM 1259 C CA . THR A 1 168 ? 10.027 2.631 -21.486 1.00 88.38 168 THR A CA 1
ATOM 1260 C C . THR A 1 168 ? 9.551 1.711 -20.367 1.00 88.38 168 THR A C 1
ATOM 1262 O O . THR A 1 168 ? 8.498 1.083 -20.501 1.00 88.38 168 THR A O 1
ATOM 1265 N N . VAL A 1 169 ? 10.268 1.642 -19.238 1.00 90.75 169 VAL A N 1
ATOM 1266 C CA . VAL A 1 169 ? 10.033 0.628 -18.192 1.00 90.75 169 VAL A CA 1
ATOM 1267 C C . VAL A 1 169 ? 8.603 0.642 -17.652 1.00 90.75 169 VAL A C 1
ATOM 1269 O O . VAL A 1 169 ? 8.042 -0.410 -17.345 1.00 90.75 169 VAL A O 1
ATOM 1272 N N . ARG A 1 170 ? 7.975 1.821 -17.564 1.00 91.38 170 ARG A N 1
ATOM 1273 C CA . ARG A 1 170 ? 6.587 1.948 -17.104 1.00 91.38 170 ARG A CA 1
ATOM 1274 C C . ARG A 1 170 ? 5.624 1.241 -18.062 1.00 91.38 170 ARG A C 1
ATOM 1276 O O . ARG A 1 170 ? 4.769 0.487 -17.603 1.00 91.38 170 ARG A O 1
ATOM 1283 N N . ALA A 1 171 ? 5.778 1.455 -19.367 1.00 89.44 171 ALA A N 1
ATOM 1284 C CA . ALA A 1 171 ? 4.955 0.810 -20.387 1.00 89.44 171 ALA A CA 1
ATOM 1285 C C . ALA A 1 171 ? 5.216 -0.704 -20.446 1.00 89.44 171 ALA A C 1
ATOM 1287 O O . ALA A 1 171 ? 4.275 -1.494 -20.520 1.00 89.44 171 ALA A O 1
ATOM 1288 N N . GLU A 1 172 ? 6.480 -1.118 -20.326 1.00 95.44 172 GLU A N 1
ATOM 1289 C CA . GLU A 1 172 ? 6.864 -2.532 -20.297 1.00 95.44 172 GLU A CA 1
ATOM 1290 C C . GLU A 1 172 ? 6.230 -3.277 -19.114 1.00 95.44 172 GLU A C 1
ATOM 1292 O O . GLU A 1 172 ? 5.670 -4.356 -19.299 1.00 95.44 172 GLU A O 1
ATOM 1297 N N . LEU A 1 173 ? 6.247 -2.694 -17.911 1.00 93.81 173 LEU A N 1
ATOM 1298 C CA . LEU A 1 173 ? 5.575 -3.267 -16.741 1.00 93.81 173 LEU A CA 1
ATOM 1299 C C . LEU A 1 173 ? 4.048 -3.282 -16.909 1.00 93.81 173 LEU A C 1
ATOM 1301 O O . LEU A 1 173 ? 3.412 -4.301 -16.628 1.00 93.81 173 LEU A O 1
ATOM 1305 N N . LYS A 1 174 ? 3.462 -2.194 -17.426 1.00 92.44 174 LYS A N 1
ATOM 1306 C CA . LYS A 1 174 ? 2.012 -2.092 -17.661 1.00 92.44 174 LYS A CA 1
ATOM 1307 C C . LYS A 1 174 ? 1.511 -3.168 -18.629 1.00 92.44 174 LYS A C 1
ATOM 1309 O O . LYS A 1 174 ? 0.419 -3.688 -18.422 1.00 92.44 174 LYS A O 1
ATOM 1314 N N . SER A 1 175 ? 2.321 -3.567 -19.617 1.00 94.69 175 SER A N 1
ATOM 1315 C CA . SER A 1 175 ? 1.969 -4.617 -20.592 1.00 94.69 175 SER A CA 1
ATOM 1316 C C . SER A 1 175 ? 1.646 -5.985 -19.972 1.00 94.69 175 SER A C 1
ATOM 1318 O O . SER A 1 175 ? 0.969 -6.793 -20.598 1.00 94.69 175 SER A O 1
ATOM 1320 N N . VAL A 1 176 ? 2.087 -6.233 -18.733 1.00 93.75 176 VAL A N 1
ATOM 1321 C CA . VAL A 1 176 ? 1.820 -7.463 -17.962 1.00 93.75 176 VAL A CA 1
ATOM 1322 C C . VAL A 1 176 ? 1.036 -7.190 -16.669 1.00 93.75 176 VAL A C 1
ATOM 1324 O O . VAL A 1 176 ? 1.050 -7.988 -15.728 1.00 93.75 176 VAL A O 1
ATOM 1327 N N . GLY A 1 177 ? 0.373 -6.032 -16.591 1.00 87.31 177 GLY A N 1
ATOM 1328 C CA . GLY A 1 177 ? -0.428 -5.625 -15.435 1.00 87.31 177 GLY A CA 1
ATOM 1329 C C . GLY A 1 177 ? 0.384 -5.253 -14.189 1.00 87.31 177 GLY A C 1
ATOM 1330 O O . GLY A 1 177 ? -0.177 -5.192 -13.098 1.00 87.31 177 GLY A O 1
ATOM 1331 N N . LEU A 1 178 ? 1.694 -5.014 -14.318 1.00 92.62 178 LEU A N 1
ATOM 1332 C CA . LEU A 1 178 ? 2.529 -4.504 -13.228 1.00 92.62 178 LEU A CA 1
ATOM 1333 C C . LEU A 1 178 ? 2.575 -2.976 -13.237 1.00 92.62 178 LEU A C 1
ATOM 1335 O O . LEU A 1 178 ? 2.350 -2.320 -14.253 1.00 92.62 178 LEU A O 1
ATOM 1339 N N . ARG A 1 179 ? 2.913 -2.403 -12.081 1.00 92.38 179 ARG A N 1
ATOM 1340 C CA . ARG A 1 179 ? 2.988 -0.952 -11.871 1.00 92.38 179 ARG A CA 1
ATOM 1341 C C . ARG A 1 179 ? 4.318 -0.568 -11.237 1.00 92.38 179 ARG A C 1
ATOM 1343 O O . ARG A 1 179 ? 4.948 -1.372 -10.543 1.00 92.38 179 ARG A O 1
ATOM 1350 N N . ILE A 1 180 ? 4.723 0.684 -11.432 1.00 93.25 180 ILE A N 1
ATOM 1351 C CA . ILE A 1 180 ? 5.826 1.274 -10.669 1.00 93.25 180 ILE A CA 1
ATOM 1352 C C . ILE A 1 180 ? 5.399 1.380 -9.200 1.00 93.25 180 ILE A C 1
ATOM 1354 O O . ILE A 1 180 ? 4.266 1.731 -8.891 1.00 93.25 180 ILE A O 1
ATOM 1358 N N . GLY A 1 181 ? 6.299 1.048 -8.281 1.00 92.75 181 GLY A N 1
ATOM 1359 C CA . GLY A 1 181 ? 6.088 1.158 -6.843 1.00 92.75 181 GLY A CA 1
ATOM 1360 C C . GLY A 1 181 ? 6.239 2.591 -6.341 1.00 92.75 181 GLY A C 1
ATOM 1361 O O . GLY A 1 181 ? 7.048 3.348 -6.866 1.00 92.75 181 GLY A O 1
ATOM 1362 N N . VAL A 1 182 ? 5.542 2.951 -5.265 1.00 91.12 182 VAL A N 1
ATOM 1363 C CA . VAL A 1 182 ? 5.764 4.232 -4.571 1.00 91.12 182 VAL A CA 1
ATOM 1364 C C . VAL A 1 182 ? 7.103 4.215 -3.826 1.00 91.12 182 VAL A C 1
ATOM 1366 O O . VAL A 1 182 ? 7.415 3.249 -3.119 1.00 91.12 182 VAL A O 1
ATOM 1369 N N . LEU A 1 183 ? 7.883 5.292 -3.951 1.00 88.31 183 LEU A N 1
ATOM 1370 C CA . LEU A 1 183 ? 9.133 5.543 -3.239 1.00 88.31 183 LEU A CA 1
ATOM 1371 C C . LEU A 1 183 ? 9.001 6.467 -2.040 1.00 88.31 183 LEU A C 1
ATOM 1373 O O . LEU A 1 183 ? 9.736 6.186 -1.109 1.00 88.31 183 LEU A O 1
ATOM 1377 N N . HIS A 1 184 ? 8.174 7.511 -2.035 1.00 88.81 184 HIS A N 1
ATOM 1378 C CA . HIS A 1 184 ? 7.925 8.328 -0.839 1.00 88.81 184 HIS A CA 1
ATOM 1379 C C . HIS A 1 184 ? 6.516 8.940 -0.829 1.00 88.81 184 HIS A C 1
ATOM 1381 O O . HIS A 1 184 ? 5.864 9.001 -1.868 1.00 88.81 184 HIS A O 1
ATOM 1387 N N . HIS A 1 185 ? 6.059 9.395 0.343 1.00 85.56 185 HIS A N 1
ATOM 1388 C CA . HIS A 1 185 ? 4.852 10.221 0.510 1.00 85.56 185 HIS A CA 1
ATOM 1389 C C . HIS A 1 185 ? 3.570 9.625 -0.085 1.00 85.56 185 HIS A C 1
ATOM 1391 O O . HIS A 1 185 ? 2.766 10.287 -0.743 1.00 85.56 185 HIS A O 1
ATOM 1397 N N . GLY A 1 186 ? 3.388 8.332 0.136 1.00 90.00 186 GLY A N 1
ATOM 1398 C CA . GLY A 1 186 ? 2.210 7.628 -0.323 1.00 90.00 186 GLY A CA 1
ATOM 1399 C C . GLY A 1 186 ? 2.131 6.226 0.235 1.00 90.00 186 GLY A C 1
ATOM 1400 O O . GLY A 1 186 ? 3.028 5.745 0.944 1.00 90.00 186 GLY A O 1
ATOM 1401 N N . ILE A 1 187 ? 1.035 5.569 -0.114 1.00 93.44 187 ILE A N 1
ATOM 1402 C CA . ILE A 1 187 ? 0.761 4.199 0.298 1.00 93.44 187 ILE A CA 1
ATOM 1403 C C . ILE A 1 187 ? 1.661 3.250 -0.484 1.00 93.44 187 ILE A C 1
ATOM 1405 O O . ILE A 1 187 ? 1.646 3.200 -1.716 1.00 93.44 187 ILE A O 1
ATOM 1409 N N . ARG A 1 188 ? 2.497 2.518 0.256 1.00 94.81 188 ARG A N 1
ATOM 1410 C CA . ARG A 1 188 ? 3.447 1.554 -0.301 1.00 94.81 188 ARG A CA 1
ATOM 1411 C C . ARG A 1 188 ? 2.765 0.216 -0.586 1.00 94.81 188 ARG A C 1
ATOM 1413 O O . ARG A 1 188 ? 1.627 -0.018 -0.207 1.00 94.81 188 ARG A O 1
ATOM 1420 N N . ASN A 1 189 ? 3.535 -0.677 -1.200 1.00 95.06 189 ASN A N 1
ATOM 1421 C CA . ASN A 1 189 ? 3.180 -2.077 -1.424 1.00 95.06 189 ASN A CA 1
ATOM 1422 C C . ASN A 1 189 ? 2.579 -2.730 -0.168 1.00 95.06 189 ASN A C 1
ATOM 1424 O O . ASN A 1 189 ? 3.251 -2.766 0.872 1.00 95.06 189 ASN A O 1
ATOM 1428 N N . VAL A 1 190 ? 1.365 -3.272 -0.282 1.00 97.50 190 VAL A N 1
ATOM 1429 C CA . VAL A 1 190 ? 0.738 -4.042 0.800 1.00 97.50 190 VAL A CA 1
ATOM 1430 C C . VAL A 1 190 ? 1.397 -5.417 0.892 1.00 97.50 190 VAL A C 1
ATOM 1432 O O . VAL A 1 190 ? 1.603 -6.097 -0.115 1.00 97.50 190 VAL A O 1
ATOM 1435 N N . ARG A 1 191 ? 1.768 -5.823 2.109 1.00 98.00 191 ARG A N 1
ATOM 1436 C CA . ARG A 1 191 ? 2.454 -7.095 2.372 1.00 98.00 191 ARG A CA 1
ATOM 1437 C C . ARG A 1 191 ? 1.509 -8.108 2.995 1.00 98.00 191 ARG A C 1
ATOM 1439 O O . ARG A 1 191 ? 0.726 -7.732 3.864 1.00 98.00 191 ARG A O 1
ATOM 1446 N N . ALA A 1 192 ? 1.646 -9.381 2.644 1.00 98.00 192 ALA A N 1
ATOM 1447 C CA . ALA A 1 192 ? 0.886 -10.454 3.280 1.00 98.00 192 ALA A CA 1
ATOM 1448 C C . ALA A 1 192 ? 1.648 -11.777 3.351 1.00 98.00 192 ALA A C 1
ATOM 1450 O O . ALA A 1 192 ? 2.590 -12.023 2.595 1.00 98.00 192 ALA A O 1
ATOM 1451 N N . CYS A 1 193 ? 1.239 -12.631 4.292 1.00 96.50 193 CYS A N 1
ATOM 1452 C CA . CYS A 1 193 ? 1.675 -14.028 4.336 1.00 96.50 193 CYS A CA 1
ATOM 1453 C C . CYS A 1 193 ? 0.982 -14.850 3.246 1.00 96.50 193 CYS A C 1
ATOM 1455 O O . CYS A 1 193 ? 0.238 -14.315 2.432 1.00 96.50 193 CYS A O 1
ATOM 1457 N N . CYS A 1 194 ? 1.203 -16.165 3.238 1.00 94.81 194 CYS A N 1
ATOM 1458 C CA . CYS A 1 194 ? 0.613 -17.047 2.232 1.00 94.81 194 CYS A CA 1
ATOM 1459 C C . CYS A 1 194 ? -0.921 -17.176 2.320 1.00 94.81 194 CYS A C 1
ATOM 1461 O O . CYS A 1 194 ? -1.490 -17.949 1.555 1.00 94.81 194 CYS A O 1
ATOM 1463 N N . GLY A 1 195 ? -1.600 -16.460 3.220 1.00 93.81 195 GLY A N 1
ATOM 1464 C CA . GLY A 1 195 ? -3.057 -16.463 3.251 1.00 93.81 195 GLY A CA 1
ATOM 1465 C C . GLY A 1 195 ? -3.631 -17.807 3.678 1.00 93.81 195 GLY A C 1
ATOM 1466 O O . GLY A 1 195 ? -3.026 -18.560 4.454 1.00 93.81 195 GLY A O 1
ATOM 1467 N N . ALA A 1 196 ? -4.747 -18.154 3.041 1.00 93.06 196 ALA A N 1
ATOM 1468 C CA . ALA A 1 196 ? -5.395 -19.458 3.158 1.00 93.06 196 ALA A CA 1
ATOM 1469 C C . ALA A 1 196 ? -4.515 -20.645 2.707 1.00 93.06 196 ALA A C 1
ATOM 1471 O O . ALA A 1 196 ? -4.821 -21.789 3.038 1.00 93.06 196 ALA A O 1
ATOM 1472 N N . LEU A 1 197 ? -3.404 -20.409 1.994 1.00 93.06 197 LEU A N 1
ATOM 1473 C CA . LEU A 1 197 ? -2.464 -21.472 1.603 1.00 93.06 197 LEU A CA 1
ATOM 1474 C C . LEU A 1 197 ? -1.623 -21.983 2.785 1.00 93.06 197 LEU A C 1
ATOM 1476 O O . LEU A 1 197 ? -1.005 -23.044 2.697 1.00 93.06 197 LEU A O 1
ATOM 1480 N N . CYS A 1 198 ? -1.561 -21.232 3.887 1.00 95.19 198 CYS A N 1
ATOM 1481 C CA . CYS A 1 198 ? -0.859 -21.637 5.098 1.00 95.19 198 CYS A CA 1
ATOM 1482 C C . CYS A 1 198 ? -1.823 -22.325 6.071 1.00 95.19 198 CYS A C 1
ATOM 1484 O O . CYS A 1 198 ? -2.797 -21.725 6.517 1.00 95.19 198 CYS A O 1
ATOM 1486 N N . ASN A 1 199 ? -1.500 -23.545 6.505 1.00 94.62 199 ASN A N 1
ATOM 1487 C CA . ASN A 1 199 ? -2.304 -24.303 7.476 1.00 94.62 199 ASN A CA 1
ATOM 1488 C C . ASN A 1 199 ? -2.391 -23.666 8.877 1.00 94.62 199 ASN A C 1
ATOM 1490 O O . ASN A 1 199 ? -3.189 -24.105 9.700 1.00 94.62 199 ASN A O 1
ATOM 1494 N N . LEU A 1 200 ? -1.552 -22.668 9.170 1.00 94.94 200 LEU A N 1
ATOM 1495 C CA . LEU A 1 200 ? -1.593 -21.904 10.418 1.00 94.94 200 LEU A CA 1
ATOM 1496 C C . LEU A 1 200 ? -2.485 -20.664 10.330 1.00 94.94 200 LEU A C 1
ATOM 1498 O O . LEU A 1 200 ? -2.690 -20.005 11.356 1.00 94.94 200 LEU A O 1
ATOM 1502 N N . SER A 1 201 ? -2.983 -20.334 9.133 1.00 92.75 201 SER A N 1
ATOM 1503 C CA . SER A 1 201 ? -3.962 -19.267 8.973 1.00 92.75 201 SER A CA 1
ATOM 1504 C C . SER A 1 201 ? -5.155 -19.538 9.886 1.00 92.75 201 SER A C 1
ATOM 1506 O O . SER A 1 201 ? -5.666 -20.655 9.957 1.00 92.75 201 SER A O 1
ATOM 1508 N N . GLN A 1 202 ? -5.597 -18.515 10.612 1.00 92.81 202 GLN A N 1
ATOM 1509 C CA . GLN A 1 202 ? -6.689 -18.614 11.579 1.00 92.81 202 GLN A CA 1
ATOM 1510 C C . GLN A 1 202 ? -8.068 -18.615 10.891 1.00 92.81 202 GLN A C 1
ATOM 1512 O O . GLN A 1 202 ? -8.968 -17.909 11.334 1.00 92.81 202 GLN A O 1
ATOM 1517 N N . GLY A 1 203 ? -8.230 -19.368 9.795 1.00 92.62 203 GLY A N 1
ATOM 1518 C CA . GLY A 1 203 ? -9.434 -19.343 8.953 1.00 92.62 203 GLY A CA 1
ATOM 1519 C C . GLY A 1 203 ? -9.573 -18.061 8.126 1.00 92.62 203 GLY A C 1
ATOM 1520 O O . GLY A 1 203 ? -10.684 -17.657 7.800 1.00 92.62 203 GLY A O 1
ATOM 1521 N N . LEU A 1 204 ? -8.450 -17.402 7.837 1.00 96.06 204 LEU A N 1
ATOM 1522 C CA . LEU A 1 204 ? -8.376 -16.117 7.148 1.00 96.06 204 LEU A CA 1
ATOM 1523 C C . LEU A 1 204 ? -7.660 -16.259 5.803 1.00 96.06 204 LEU A C 1
ATOM 1525 O O . LEU A 1 204 ? -6.880 -17.192 5.590 1.00 96.06 204 LEU A O 1
ATOM 1529 N N . ASP A 1 205 ? -7.889 -15.304 4.910 1.00 96.88 205 ASP A N 1
ATOM 1530 C CA . ASP A 1 205 ? -7.143 -15.198 3.660 1.00 96.88 205 ASP A CA 1
ATOM 1531 C C . ASP A 1 205 ? -6.562 -13.793 3.476 1.00 96.88 205 ASP A C 1
ATOM 1533 O O . ASP A 1 205 ? -7.047 -12.969 2.698 1.00 96.88 205 ASP A O 1
ATOM 1537 N N . GLY A 1 206 ? -5.494 -13.513 4.223 1.00 96.06 206 GLY A N 1
ATOM 1538 C CA . GLY A 1 206 ? -4.786 -12.240 4.171 1.00 96.06 206 GLY A CA 1
ATOM 1539 C C . GLY A 1 206 ? -4.069 -11.998 2.848 1.00 96.06 206 GLY A C 1
ATOM 1540 O O . GLY A 1 206 ? -3.762 -10.850 2.532 1.00 96.06 206 GLY A O 1
ATOM 1541 N N . LEU A 1 207 ? -3.819 -13.055 2.067 1.00 96.12 207 LEU A N 1
ATOM 1542 C CA . LEU A 1 207 ? -3.248 -12.946 0.729 1.00 96.12 207 LEU A CA 1
ATOM 1543 C C . LEU A 1 207 ? -4.234 -12.243 -0.205 1.00 96.12 207 LEU A C 1
ATOM 1545 O O . LEU A 1 207 ? -3.904 -11.192 -0.751 1.00 96.12 207 LEU A O 1
ATOM 1549 N N . SER A 1 208 ? -5.452 -12.777 -0.325 1.00 96.06 208 SER A N 1
ATOM 1550 C CA . SER A 1 208 ? -6.518 -12.173 -1.134 1.00 96.06 208 SER A CA 1
ATOM 1551 C C . SER A 1 208 ? -6.877 -10.772 -0.635 1.00 96.06 208 SER A C 1
ATOM 1553 O O . SER A 1 208 ? -6.936 -9.832 -1.428 1.00 96.06 208 SER A O 1
ATOM 1555 N N . LEU A 1 209 ? -6.984 -10.593 0.688 1.00 97.12 209 LEU A N 1
ATOM 1556 C CA . LEU A 1 209 ? -7.249 -9.286 1.292 1.00 97.12 209 LEU A CA 1
ATOM 1557 C C . LEU A 1 209 ? -6.177 -8.243 0.949 1.00 97.12 209 LEU A C 1
ATOM 1559 O O . LEU A 1 209 ? -6.505 -7.085 0.705 1.00 97.12 209 LEU A O 1
ATOM 1563 N N . ALA A 1 210 ? -4.896 -8.622 0.907 1.00 97.19 210 ALA A N 1
ATOM 1564 C CA . ALA A 1 210 ? -3.832 -7.702 0.512 1.00 97.19 210 ALA A CA 1
ATOM 1565 C C . ALA A 1 210 ? -3.914 -7.298 -0.960 1.00 97.19 210 ALA A C 1
ATOM 1567 O O . ALA A 1 210 ? -3.616 -6.146 -1.269 1.00 97.19 210 ALA A O 1
ATOM 1568 N N . LEU A 1 211 ? -4.315 -8.207 -1.855 1.00 93.50 211 LEU A N 1
ATOM 1569 C CA . LEU A 1 211 ? -4.513 -7.890 -3.272 1.00 93.50 211 LEU A CA 1
ATOM 1570 C C . LEU A 1 211 ? -5.672 -6.901 -3.460 1.00 93.50 211 LEU A C 1
ATOM 1572 O O . LEU A 1 211 ? -5.523 -5.911 -4.175 1.00 93.50 211 LEU A O 1
ATOM 1576 N N . GLU A 1 212 ? -6.803 -7.135 -2.789 1.00 93.06 212 GLU A N 1
ATOM 1577 C CA . GLU A 1 212 ? -7.967 -6.239 -2.823 1.00 93.06 212 GLU A CA 1
ATOM 1578 C C . GLU A 1 212 ? -7.650 -4.871 -2.216 1.00 93.06 212 GLU A C 1
ATOM 1580 O O . GLU A 1 212 ? -7.975 -3.834 -2.799 1.00 93.06 212 GLU A O 1
ATOM 1585 N N . LEU A 1 213 ? -6.961 -4.858 -1.073 1.00 92.75 213 LEU A N 1
ATOM 1586 C CA . LEU A 1 213 ? -6.554 -3.626 -0.416 1.00 92.75 213 LEU A CA 1
ATOM 1587 C C . LEU A 1 213 ? -5.564 -2.842 -1.287 1.00 92.75 213 LEU A C 1
ATOM 1589 O O . LEU A 1 213 ? -5.767 -1.655 -1.509 1.00 92.75 213 LEU A O 1
ATOM 1593 N N . ASP A 1 214 ? -4.528 -3.479 -1.840 1.00 93.19 214 ASP A N 1
ATOM 1594 C CA . ASP A 1 214 ? -3.579 -2.802 -2.734 1.00 93.19 214 ASP A CA 1
ATOM 1595 C C . ASP A 1 214 ? -4.290 -2.239 -3.976 1.00 93.19 214 ASP A C 1
ATOM 1597 O O . ASP A 1 214 ? -4.052 -1.090 -4.340 1.00 93.19 214 ASP A O 1
ATOM 1601 N N . LYS A 1 215 ? -5.250 -2.968 -4.565 1.00 87.31 215 LYS A N 1
ATOM 1602 C CA . LYS A 1 215 ? -6.090 -2.437 -5.652 1.00 87.31 215 LYS A CA 1
ATOM 1603 C C . LYS A 1 215 ? -6.849 -1.172 -5.232 1.00 87.31 215 LYS A C 1
ATOM 1605 O O . LYS A 1 215 ? -6.920 -0.232 -6.017 1.00 87.31 215 LYS A O 1
ATOM 1610 N N . ALA A 1 216 ? -7.390 -1.139 -4.016 1.00 83.88 216 ALA A N 1
ATOM 1611 C CA . ALA A 1 216 ? -8.191 -0.022 -3.528 1.00 83.88 216 ALA A CA 1
ATOM 1612 C C . ALA A 1 216 ? -7.360 1.227 -3.183 1.00 83.88 216 ALA A C 1
ATOM 1614 O O . ALA A 1 216 ? -7.795 2.346 -3.465 1.00 83.88 216 ALA A O 1
ATOM 1615 N N . ILE A 1 217 ? -6.194 1.065 -2.543 1.00 86.25 217 ILE A N 1
ATOM 1616 C CA . ILE A 1 217 ? -5.496 2.185 -1.882 1.00 86.25 217 ILE A CA 1
ATOM 1617 C C . ILE A 1 217 ? -4.052 2.427 -2.337 1.00 86.25 217 ILE A C 1
ATOM 1619 O O . ILE A 1 217 ? -3.484 3.465 -1.993 1.00 86.25 217 ILE A O 1
ATOM 1623 N N . PHE A 1 218 ? -3.424 1.514 -3.078 1.00 89.88 218 PHE A N 1
ATOM 1624 C CA . PHE A 1 218 ? -2.031 1.693 -3.495 1.00 89.88 218 PHE A CA 1
ATOM 1625 C C . PHE A 1 218 ? -1.844 2.984 -4.298 1.00 89.88 218 PHE A C 1
ATOM 1627 O O . PHE A 1 218 ? -2.663 3.333 -5.143 1.00 89.88 218 PHE A O 1
ATOM 1634 N N . GLY A 1 219 ? -0.741 3.695 -4.054 1.00 84.94 219 GLY A N 1
ATOM 1635 C CA . GLY A 1 219 ? -0.436 4.914 -4.802 1.00 84.94 219 GLY A CA 1
ATOM 1636 C C . GLY A 1 219 ? -1.229 6.146 -4.367 1.00 84.94 219 GLY A C 1
ATOM 1637 O O . GLY A 1 219 ? -0.927 7.235 -4.845 1.00 84.94 219 GLY A O 1
ATOM 1638 N N . ARG A 1 220 ? -2.178 6.041 -3.425 1.00 85.50 220 ARG A N 1
ATOM 1639 C CA . ARG A 1 220 ? -2.781 7.243 -2.834 1.00 85.50 220 ARG A CA 1
ATOM 1640 C C . ARG A 1 220 ? -1.690 8.079 -2.155 1.00 85.50 220 ARG A C 1
ATOM 1642 O O . ARG A 1 220 ? -0.827 7.549 -1.443 1.00 85.50 220 ARG A O 1
ATOM 1649 N N . ALA A 1 221 ? -1.731 9.383 -2.405 1.00 83.38 221 ALA A N 1
ATOM 1650 C CA . ALA A 1 221 ? -0.880 10.364 -1.749 1.00 83.38 221 ALA A CA 1
ATOM 1651 C C . ALA A 1 221 ? -1.093 10.322 -0.231 1.00 83.38 221 ALA A C 1
ATOM 1653 O O . ALA A 1 221 ? -2.217 10.145 0.234 1.00 83.38 221 ALA A O 1
ATOM 1654 N N . ALA A 1 222 ? -0.018 10.494 0.533 1.00 85.81 222 ALA A N 1
ATOM 1655 C CA . ALA A 1 222 ? -0.090 10.582 1.986 1.00 85.81 222 ALA A CA 1
ATOM 1656 C C . ALA A 1 222 ? 1.008 11.502 2.521 1.00 85.81 222 ALA A C 1
ATOM 1658 O O . ALA A 1 222 ? 2.089 11.607 1.937 1.00 85.81 222 ALA A O 1
ATOM 1659 N N . LYS A 1 223 ? 0.772 12.115 3.685 1.00 84.44 223 LYS A N 1
ATOM 1660 C CA . LYS A 1 223 ? 1.751 13.002 4.342 1.00 84.44 223 LYS A CA 1
ATOM 1661 C C . LYS A 1 223 ? 3.119 12.386 4.628 1.00 84.44 223 LYS A C 1
ATOM 1663 O O . LYS A 1 223 ? 4.117 13.093 4.763 1.00 84.44 223 LYS A O 1
ATOM 1668 N N . PHE A 1 224 ? 3.187 11.065 4.673 1.00 88.88 224 PHE A N 1
ATOM 1669 C CA . PHE A 1 224 ? 4.388 10.296 4.942 1.00 88.88 224 PHE A CA 1
ATOM 1670 C C . PHE A 1 224 ? 4.306 8.923 4.263 1.00 88.88 224 PHE A C 1
ATOM 1672 O O . PHE A 1 224 ? 3.332 8.581 3.598 1.00 88.88 224 PHE A O 1
ATOM 1679 N N . ASP A 1 225 ? 5.352 8.117 4.429 1.00 92.12 225 ASP A N 1
ATOM 1680 C CA . ASP A 1 225 ? 5.373 6.735 3.958 1.00 92.12 225 ASP A CA 1
ATOM 1681 C C . ASP A 1 225 ? 4.455 5.829 4.766 1.00 92.12 225 ASP A C 1
ATOM 1683 O O . ASP A 1 225 ? 4.767 5.530 5.919 1.00 92.12 225 ASP A O 1
ATOM 1687 N N . VAL A 1 226 ? 3.388 5.331 4.141 1.00 94.75 226 VAL A N 1
ATOM 1688 C CA . VAL A 1 226 ? 2.459 4.402 4.792 1.00 94.75 226 VAL A CA 1
ATOM 1689 C C . VAL A 1 226 ? 2.794 2.964 4.413 1.00 94.75 226 VAL A C 1
ATOM 1691 O O . VAL A 1 226 ? 2.738 2.581 3.241 1.00 94.75 226 VAL A O 1
ATOM 1694 N N . LYS A 1 227 ? 3.149 2.153 5.412 1.00 96.88 227 LYS A N 1
ATOM 1695 C CA . LYS A 1 227 ? 3.415 0.717 5.268 1.00 96.88 227 LYS A CA 1
ATOM 1696 C C . LYS A 1 227 ? 2.269 -0.088 5.866 1.00 96.88 227 LYS A C 1
ATOM 1698 O O . LYS A 1 227 ? 1.866 0.164 6.999 1.00 96.88 227 LYS A O 1
ATOM 1703 N N . ILE A 1 228 ? 1.810 -1.088 5.119 1.00 98.00 228 ILE A N 1
ATOM 1704 C CA . ILE A 1 228 ? 0.711 -1.965 5.523 1.00 98.00 228 ILE A CA 1
ATOM 1705 C C . ILE A 1 228 ? 1.163 -3.420 5.429 1.00 98.00 228 ILE A C 1
ATOM 1707 O O . ILE A 1 228 ? 1.813 -3.811 4.453 1.00 98.00 228 ILE A O 1
ATOM 1711 N N . ALA A 1 229 ? 0.844 -4.212 6.450 1.00 98.19 229 ALA A N 1
ATOM 1712 C CA . ALA A 1 229 ? 1.190 -5.627 6.503 1.00 98.19 229 ALA A CA 1
ATOM 1713 C C . ALA A 1 229 ? 0.083 -6.472 7.137 1.00 98.19 229 ALA A C 1
ATOM 1715 O O . ALA A 1 229 ? -0.524 -6.076 8.134 1.00 98.19 229 ALA A O 1
ATOM 1716 N N . ILE A 1 230 ? -0.132 -7.657 6.566 1.00 98.50 230 ILE A N 1
ATOM 1717 C CA . ILE A 1 230 ? -1.162 -8.616 6.960 1.00 98.50 230 ILE A CA 1
ATOM 1718 C C . ILE A 1 230 ? -0.497 -9.944 7.335 1.00 98.50 230 ILE A C 1
ATOM 1720 O O . ILE A 1 230 ? 0.230 -10.547 6.544 1.00 98.50 230 ILE A O 1
ATOM 1724 N N . SER A 1 231 ? -0.746 -10.411 8.554 1.00 98.38 231 SER A N 1
ATOM 1725 C CA . SER A 1 231 ? -0.298 -11.717 9.037 1.00 98.38 231 SER A CA 1
ATOM 1726 C C . SER A 1 231 ? -1.496 -12.464 9.601 1.00 98.38 231 SER A C 1
ATOM 1728 O O . SER A 1 231 ? -2.075 -12.011 10.578 1.00 98.38 231 SER A O 1
ATOM 1730 N N . ASP A 1 232 ? -1.843 -13.627 9.057 1.00 98.06 232 ASP A N 1
ATOM 1731 C CA . ASP A 1 232 ? -3.089 -14.327 9.424 1.00 98.06 232 ASP A CA 1
ATOM 1732 C C . ASP A 1 232 ? -3.019 -15.137 10.724 1.00 98.06 232 ASP A C 1
ATOM 1734 O O . ASP A 1 232 ? -3.975 -15.821 11.083 1.00 98.06 232 ASP A O 1
ATOM 1738 N N . CYS A 1 233 ? -1.895 -15.084 11.440 1.00 97.31 233 CYS A N 1
ATOM 1739 C CA . CYS A 1 233 ? -1.742 -15.710 12.749 1.00 97.31 233 CYS A CA 1
ATOM 1740 C C . CYS A 1 233 ? -0.668 -15.014 13.593 1.00 97.31 233 CYS A C 1
ATOM 1742 O O . CYS A 1 233 ? 0.127 -14.204 13.105 1.00 97.31 233 CYS A O 1
ATOM 1744 N N . SER A 1 234 ? -0.579 -15.415 14.861 1.00 95.94 234 SER A N 1
ATOM 1745 C CA . SER A 1 234 ? 0.360 -14.880 15.852 1.00 95.94 234 SER A CA 1
ATOM 1746 C C . SER A 1 234 ? 1.844 -15.093 15.531 1.00 95.94 234 SER A C 1
ATOM 1748 O O . SER A 1 234 ? 2.681 -14.429 16.141 1.00 95.94 234 SER A O 1
ATOM 1750 N N . ARG A 1 235 ? 2.198 -15.945 14.551 1.00 96.19 235 ARG A N 1
ATOM 1751 C CA . ARG A 1 235 ? 3.584 -16.019 14.045 1.00 96.19 235 ARG A CA 1
ATOM 1752 C C . ARG A 1 235 ? 4.058 -14.698 13.454 1.00 96.19 235 ARG A C 1
ATOM 1754 O O . ARG A 1 235 ? 5.262 -14.468 13.429 1.00 96.19 235 ARG A O 1
ATOM 1761 N N . ASN A 1 236 ? 3.127 -13.856 12.997 1.00 96.38 236 ASN A N 1
ATOM 1762 C CA . ASN A 1 236 ? 3.408 -12.488 12.583 1.00 96.38 236 ASN A CA 1
ATOM 1763 C C . ASN A 1 236 ? 4.517 -12.392 11.514 1.00 96.38 236 ASN A C 1
ATOM 1765 O O . ASN A 1 236 ? 5.429 -11.574 11.620 1.00 96.38 236 ASN A O 1
ATOM 1769 N N . CYS A 1 237 ? 4.460 -13.256 10.492 1.00 96.25 237 CYS A N 1
ATOM 1770 C CA . CYS A 1 237 ? 5.513 -13.391 9.479 1.00 96.25 237 CYS A CA 1
ATOM 1771 C C . CYS A 1 237 ? 5.821 -12.093 8.716 1.00 96.25 237 CYS A C 1
ATOM 1773 O O . CYS A 1 237 ? 6.896 -11.988 8.133 1.00 96.25 237 CYS A O 1
ATOM 1775 N N . LEU A 1 238 ? 4.883 -11.139 8.679 1.00 96.44 238 LEU A N 1
ATOM 1776 C CA . LEU A 1 238 ? 5.037 -9.867 7.966 1.00 96.44 238 LEU A CA 1
ATOM 1777 C C . LEU A 1 238 ? 5.285 -8.695 8.910 1.00 96.44 238 LEU A C 1
ATOM 1779 O O . LEU A 1 238 ? 5.213 -7.542 8.488 1.00 96.44 238 LEU A O 1
ATOM 1783 N N . GLU A 1 239 ? 5.585 -8.992 10.177 1.00 95.88 239 GLU A N 1
ATOM 1784 C CA . GLU A 1 239 ? 5.919 -7.995 11.185 1.00 95.88 239 GLU A CA 1
ATOM 1785 C C . GLU A 1 239 ? 4.806 -6.942 11.319 1.00 95.88 239 GLU A C 1
ATOM 1787 O O . GLU A 1 239 ? 5.079 -5.751 11.443 1.00 95.88 239 GLU A O 1
ATOM 1792 N N . SER A 1 240 ? 3.536 -7.373 11.313 1.00 97.19 240 SER A N 1
ATOM 1793 C CA . SER A 1 240 ? 2.350 -6.503 11.339 1.00 97.19 240 SER A CA 1
ATOM 1794 C C . SER A 1 240 ? 2.377 -5.506 12.504 1.00 97.19 240 SER A C 1
ATOM 1796 O O . SER A 1 240 ? 1.884 -4.394 12.392 1.00 97.19 240 SER A O 1
ATOM 1798 N N . PHE A 1 241 ? 3.019 -5.838 13.623 1.00 95.25 241 PHE A N 1
ATOM 1799 C CA . PHE A 1 241 ? 3.199 -4.905 14.741 1.00 95.25 241 PHE A CA 1
ATOM 1800 C C . PHE A 1 241 ? 4.123 -3.710 14.457 1.00 95.25 241 PHE A C 1
ATOM 1802 O O . PHE A 1 241 ? 4.101 -2.742 15.213 1.00 95.25 241 PHE A O 1
ATOM 1809 N N . CYS A 1 242 ? 4.958 -3.785 13.424 1.00 94.56 242 CYS A N 1
ATOM 1810 C CA . CYS A 1 242 ? 6.081 -2.878 13.174 1.00 94.56 242 CYS A CA 1
ATOM 1811 C C . CYS A 1 242 ? 5.890 -2.020 11.911 1.00 94.56 242 CYS A C 1
ATOM 1813 O O . CYS A 1 242 ? 6.851 -1.436 11.399 1.00 94.56 242 CYS A O 1
ATOM 1815 N N . VAL A 1 243 ? 4.662 -1.946 11.403 1.00 96.12 243 VAL A N 1
ATOM 1816 C CA . VAL A 1 243 ? 4.270 -1.128 10.249 1.00 96.12 243 VAL A CA 1
ATOM 1817 C C . VAL A 1 243 ? 3.207 -0.104 10.646 1.00 96.12 243 VAL A C 1
ATOM 1819 O O . VAL A 1 243 ? 2.585 -0.231 11.701 1.00 96.12 243 VAL A O 1
ATOM 1822 N N . ASP A 1 244 ? 2.996 0.912 9.805 1.00 95.56 244 ASP A N 1
ATOM 1823 C CA . ASP A 1 244 ? 2.070 2.005 10.112 1.00 95.56 244 ASP A CA 1
ATOM 1824 C C . ASP A 1 244 ? 0.632 1.486 10.306 1.00 95.56 244 ASP A C 1
ATOM 1826 O O . ASP A 1 244 ? -0.039 1.930 11.235 1.00 95.56 244 ASP A O 1
ATOM 1830 N N . ILE A 1 245 ? 0.189 0.505 9.505 1.00 97.12 245 ILE A N 1
ATOM 1831 C CA . ILE A 1 245 ? -1.082 -0.214 9.703 1.00 97.12 245 ILE A CA 1
ATOM 1832 C C . ILE A 1 245 ? -0.843 -1.725 9.615 1.00 97.12 245 ILE A C 1
ATOM 1834 O O . ILE A 1 245 ? -0.474 -2.263 8.572 1.00 97.12 245 ILE A O 1
ATOM 1838 N N . GLY A 1 246 ? -1.051 -2.416 10.727 1.00 97.94 246 GLY A N 1
ATOM 1839 C CA . GLY A 1 246 ? -0.818 -3.843 10.877 1.00 97.94 246 GLY A CA 1
ATOM 1840 C C . GLY A 1 246 ? -2.093 -4.625 11.111 1.00 97.94 246 GLY A C 1
ATOM 1841 O O . GLY A 1 246 ? -2.860 -4.289 12.007 1.00 97.94 246 GLY A O 1
ATOM 1842 N N . LEU A 1 247 ? -2.278 -5.713 10.373 1.00 98.31 247 LEU A N 1
ATOM 1843 C CA . LEU A 1 247 ? -3.369 -6.658 10.580 1.00 98.31 247 LEU A CA 1
ATOM 1844 C C . LEU A 1 247 ? -2.800 -7.980 11.095 1.00 98.31 247 LEU A C 1
ATOM 1846 O O . LEU A 1 247 ? -1.891 -8.554 10.481 1.00 98.31 247 LEU A O 1
ATOM 1850 N N . LEU A 1 248 ? -3.316 -8.444 12.233 1.00 98.06 248 LEU A N 1
ATOM 1851 C CA . LEU A 1 248 ? -2.957 -9.728 12.827 1.00 98.06 248 LEU A CA 1
ATOM 1852 C C . LEU A 1 248 ? -4.199 -10.609 12.973 1.00 98.06 248 LEU A C 1
ATOM 1854 O O . LEU A 1 248 ? -5.140 -10.243 13.670 1.00 98.06 248 LEU A O 1
ATOM 1858 N N . GLY A 1 249 ? -4.184 -11.777 12.344 1.00 97.31 249 GLY A N 1
ATOM 1859 C CA . GLY A 1 249 ? -5.253 -12.758 12.426 1.00 97.31 249 GLY A CA 1
ATOM 1860 C C . GLY A 1 249 ? -5.359 -13.392 13.811 1.00 97.31 249 GLY A C 1
ATOM 1861 O O . GLY A 1 249 ? -4.365 -13.847 14.387 1.00 97.31 249 GLY A O 1
ATOM 1862 N N . ASN A 1 250 ? -6.582 -13.429 14.326 1.00 93.69 250 ASN A N 1
ATOM 1863 C CA . ASN A 1 250 ? -6.958 -13.962 15.624 1.00 93.69 250 ASN A CA 1
ATOM 1864 C C . ASN A 1 250 ? -8.397 -14.506 15.547 1.00 93.69 250 ASN A C 1
ATOM 1866 O O . ASN A 1 250 ? -9.342 -13.738 15.378 1.00 93.69 250 ASN A O 1
ATOM 1870 N N . ASN A 1 251 ? -8.566 -15.829 15.661 1.00 92.19 251 ASN A N 1
ATOM 1871 C CA . ASN A 1 251 ? -9.871 -16.510 15.678 1.00 92.19 251 ASN A CA 1
ATOM 1872 C C . ASN A 1 251 ? -10.834 -16.098 14.537 1.00 92.19 251 ASN A C 1
ATOM 1874 O O . ASN A 1 251 ? -11.978 -15.730 14.797 1.00 92.19 251 ASN A O 1
ATOM 1878 N N . GLY A 1 252 ? -10.388 -16.141 13.275 1.00 93.62 252 GLY A N 1
ATOM 1879 C CA . GLY A 1 252 ? -11.236 -15.816 12.115 1.00 93.62 252 GLY A CA 1
ATOM 1880 C C . GLY A 1 252 ? -11.493 -14.323 11.886 1.00 93.62 252 GLY A C 1
ATOM 1881 O O . GLY A 1 252 ? -12.306 -13.964 11.038 1.00 93.62 252 GLY A O 1
ATOM 1882 N N . ALA A 1 253 ? -10.811 -13.443 12.619 1.00 95.62 253 ALA A N 1
ATOM 1883 C CA . ALA A 1 253 ? -10.906 -11.994 12.478 1.00 95.62 253 ALA A CA 1
ATOM 1884 C C . ALA A 1 253 ? -9.525 -11.330 12.624 1.00 95.62 253 ALA A C 1
ATOM 1886 O O . ALA A 1 253 ? -8.551 -11.984 12.988 1.00 95.62 253 ALA A O 1
ATOM 1887 N N . TYR A 1 254 ? -9.428 -10.029 12.351 1.00 97.06 254 TYR A N 1
ATOM 1888 C CA . TYR A 1 254 ? -8.191 -9.258 12.461 1.00 97.06 254 TYR A CA 1
ATOM 1889 C C . TYR A 1 254 ? -8.190 -8.326 13.672 1.00 97.06 254 TYR A C 1
ATOM 1891 O O . TYR A 1 254 ? -9.110 -7.532 13.880 1.00 97.06 254 TYR A O 1
ATOM 1899 N N . ASP A 1 255 ? -7.100 -8.366 14.428 1.00 94.50 255 ASP A N 1
ATOM 1900 C CA . ASP A 1 255 ? -6.702 -7.296 15.332 1.00 94.50 255 ASP A CA 1
ATOM 1901 C C . ASP A 1 255 ? -5.906 -6.258 14.532 1.00 94.50 255 ASP A C 1
ATOM 1903 O O . ASP A 1 255 ? -5.005 -6.608 13.761 1.00 94.50 255 ASP A O 1
ATOM 1907 N N . VAL A 1 256 ? -6.236 -4.978 14.710 1.00 94.12 256 VAL A N 1
ATOM 1908 C CA . VAL A 1 256 ? -5.674 -3.874 13.921 1.00 94.12 256 VAL A CA 1
ATOM 1909 C C . VAL A 1 256 ? -4.771 -3.011 14.789 1.00 94.12 256 VAL A C 1
ATOM 1911 O O . VAL A 1 256 ? -5.192 -2.438 15.801 1.00 94.12 256 VAL A O 1
ATOM 1914 N N . TYR A 1 257 ? -3.518 -2.919 14.362 1.00 93.25 257 TYR A N 1
ATOM 1915 C CA . TYR A 1 257 ? -2.436 -2.191 15.003 1.00 93.25 257 TYR A CA 1
ATOM 1916 C C . TYR A 1 257 ? -2.098 -0.946 14.190 1.00 93.25 257 TYR A C 1
ATOM 1918 O O . TYR A 1 257 ? -1.999 -1.019 12.968 1.00 93.25 257 TYR A O 1
ATOM 1926 N N . VAL A 1 258 ? -1.894 0.188 14.857 1.00 92.06 258 VAL A N 1
ATOM 1927 C CA . VAL A 1 258 ? -1.630 1.467 14.188 1.00 92.06 258 VAL A CA 1
ATOM 1928 C C . VAL A 1 258 ? -0.400 2.149 14.778 1.00 92.06 258 VAL A C 1
ATOM 1930 O O . VAL A 1 258 ? -0.184 2.144 15.991 1.00 92.06 258 VAL A O 1
ATOM 1933 N N . GLY A 1 259 ? 0.419 2.728 13.901 1.00 90.62 259 GLY A N 1
ATOM 1934 C CA . GLY A 1 259 ? 1.607 3.503 14.250 1.00 90.62 259 GLY A CA 1
ATOM 1935 C C . GLY A 1 259 ? 2.853 2.680 14.558 1.00 90.62 259 GLY A C 1
ATOM 1936 O O . GLY A 1 259 ? 3.771 3.200 15.182 1.00 90.62 259 GLY A O 1
ATOM 1937 N N . GLY A 1 260 ? 2.915 1.415 14.140 1.00 92.00 260 GLY A N 1
ATOM 1938 C CA . GLY A 1 260 ? 4.120 0.604 14.293 1.00 92.00 260 GLY A CA 1
ATOM 1939 C C . GLY A 1 260 ? 5.280 1.102 13.425 1.00 92.00 260 GLY A C 1
ATOM 1940 O O . GLY A 1 260 ? 5.094 1.635 12.329 1.00 92.00 260 GLY A O 1
ATOM 1941 N N . ILE A 1 261 ? 6.510 0.911 13.900 1.00 92.19 261 ILE A N 1
ATOM 1942 C CA . ILE A 1 261 ? 7.722 1.166 13.116 1.00 92.19 261 ILE A CA 1
ATOM 1943 C C . ILE A 1 261 ? 8.880 0.280 13.588 1.00 92.19 261 ILE A C 1
ATOM 1945 O O . ILE A 1 261 ? 9.136 0.146 14.782 1.00 92.19 261 ILE A O 1
ATOM 1949 N N . SER A 1 262 ? 9.619 -0.286 12.633 1.00 90.06 262 SER A N 1
ATOM 1950 C CA . SER A 1 262 ? 10.962 -0.841 12.838 1.00 90.06 262 SER A CA 1
ATOM 1951 C C . SER A 1 262 ? 11.929 -0.145 11.878 1.00 90.06 262 SER A C 1
ATOM 1953 O O . SER A 1 262 ? 11.884 -0.333 10.660 1.00 90.06 262 SER A O 1
ATOM 1955 N N . SER A 1 263 ? 12.719 0.786 12.411 1.00 85.44 263 SER A N 1
ATOM 1956 C CA . SER A 1 263 ? 13.728 1.558 11.680 1.00 85.44 263 SER A CA 1
ATOM 1957 C C . SER A 1 263 ? 14.783 2.071 12.672 1.00 85.44 263 SER A C 1
ATOM 1959 O O . SER A 1 263 ? 15.212 1.317 13.537 1.00 85.44 263 SER A O 1
ATOM 1961 N N . SER A 1 264 ? 15.196 3.341 12.591 1.00 80.94 264 SER A N 1
ATOM 1962 C CA . SER A 1 264 ? 16.056 3.976 13.604 1.00 80.94 264 SER A CA 1
ATOM 1963 C C . SER A 1 264 ? 15.454 3.941 15.014 1.00 80.94 264 SER A C 1
ATOM 1965 O O . SER A 1 264 ? 16.186 4.006 15.997 1.00 80.94 264 SER A O 1
ATOM 1967 N N . VAL A 1 265 ? 14.130 3.805 15.106 1.00 83.69 265 VAL A N 1
ATOM 1968 C CA . VAL A 1 265 ? 13.377 3.553 16.335 1.00 83.69 265 VAL A CA 1
ATOM 1969 C C . VAL A 1 265 ? 12.518 2.302 16.178 1.00 83.69 265 VAL A C 1
ATOM 1971 O O . VAL A 1 265 ? 12.162 1.909 15.061 1.00 83.69 265 VAL A O 1
ATOM 1974 N N . HIS A 1 266 ? 12.174 1.697 17.312 1.00 86.81 266 HIS A N 1
ATOM 1975 C CA . HIS A 1 266 ? 11.316 0.523 17.387 1.00 86.81 266 HIS A CA 1
ATOM 1976 C C . HIS A 1 266 ? 10.090 0.865 18.221 1.00 86.81 266 HIS A C 1
ATOM 1978 O O . HIS A 1 266 ? 10.200 1.101 19.421 1.00 86.81 266 HIS A O 1
ATOM 1984 N N . PHE A 1 267 ? 8.928 0.889 17.579 1.00 85.50 267 PHE A N 1
ATOM 1985 C CA . PHE A 1 267 ? 7.655 1.110 18.244 1.00 85.50 267 PHE A CA 1
ATOM 1986 C C . PHE A 1 267 ? 6.683 0.024 17.807 1.00 85.50 267 PHE A C 1
ATOM 1988 O O . PHE A 1 267 ? 6.425 -0.160 16.614 1.00 85.50 267 PHE A O 1
ATOM 1995 N N . LYS A 1 268 ? 6.150 -0.703 18.786 1.00 88.88 268 LYS A N 1
ATOM 1996 C CA . LYS A 1 268 ? 5.060 -1.642 18.552 1.00 88.88 268 LYS A CA 1
ATOM 1997 C C . LYS A 1 268 ? 3.786 -0.829 18.348 1.00 88.88 268 LYS A C 1
ATOM 1999 O O . LYS A 1 268 ? 3.421 -0.064 19.234 1.00 88.88 268 LYS A O 1
ATOM 2004 N N . GLY A 1 269 ? 3.109 -1.020 17.220 1.00 88.38 269 GLY A N 1
ATOM 2005 C CA . GLY A 1 269 ? 1.840 -0.356 16.944 1.00 88.38 269 GLY A CA 1
ATOM 2006 C C . GLY A 1 269 ? 0.836 -0.559 18.080 1.00 88.38 269 GLY A C 1
ATOM 2007 O O . GLY A 1 269 ? 0.821 -1.599 18.748 1.00 88.38 269 GLY A O 1
ATOM 2008 N N . LEU A 1 270 ? -0.009 0.441 18.303 1.00 85.38 270 LEU A N 1
ATOM 2009 C CA . LEU A 1 270 ? -1.077 0.360 19.289 1.00 85.38 270 LEU A CA 1
ATOM 2010 C C . LEU A 1 270 ? -2.197 -0.497 18.718 1.00 85.38 270 LEU A C 1
ATOM 2012 O O . LEU A 1 270 ? -2.682 -0.223 17.622 1.00 85.38 270 LEU A O 1
ATOM 2016 N N . LYS A 1 271 ? -2.626 -1.524 19.458 1.00 85.75 271 LYS A N 1
ATOM 2017 C CA . LYS A 1 271 ? -3.840 -2.258 19.098 1.00 85.75 271 LYS A CA 1
ATOM 2018 C C . LYS A 1 271 ? -5.027 -1.327 19.325 1.00 85.75 271 LYS A C 1
ATOM 2020 O O . LYS A 1 271 ? -5.348 -1.034 20.478 1.00 85.75 271 LYS A O 1
ATOM 2025 N N . LEU A 1 272 ? -5.634 -0.858 18.240 1.00 80.88 272 LEU A N 1
ATOM 2026 C CA . LEU A 1 272 ? -6.812 0.009 18.279 1.00 80.88 272 LEU A CA 1
ATOM 2027 C C . LEU A 1 272 ? -8.090 -0.819 18.159 1.00 80.88 272 LEU A C 1
ATOM 2029 O O . LEU A 1 272 ? -9.035 -0.621 18.917 1.00 80.88 272 LEU A O 1
ATOM 2033 N N . PHE A 1 273 ? -8.094 -1.811 17.271 1.00 84.00 273 PHE A N 1
ATOM 2034 C CA . PHE A 1 273 ? -9.275 -2.628 17.012 1.00 84.00 273 PHE A CA 1
ATOM 2035 C C . PHE A 1 273 ? -8.977 -4.110 17.238 1.00 84.00 273 PHE A C 1
ATOM 2037 O O . PHE A 1 273 ? -7.855 -4.569 17.029 1.00 84.00 273 PHE A O 1
ATOM 2044 N N . GLU A 1 274 ? -9.983 -4.849 17.699 1.00 87.06 274 GLU A N 1
ATOM 2045 C CA . GLU A 1 274 ? -9.886 -6.275 18.024 1.00 87.06 274 GLU A CA 1
ATOM 2046 C C . GLU A 1 274 ? -11.081 -7.013 17.419 1.00 87.06 274 GLU A C 1
ATOM 2048 O O . GLU A 1 274 ? -12.231 -6.588 17.591 1.00 87.06 274 GLU A O 1
ATOM 2053 N N . GLY A 1 275 ? -10.814 -8.126 16.735 1.00 88.69 275 GLY A N 1
ATOM 2054 C CA . GLY A 1 275 ? -11.845 -8.972 16.134 1.00 88.69 275 GLY A CA 1
ATOM 2055 C C . GLY A 1 275 ? -12.641 -8.295 15.012 1.00 88.69 275 GLY A C 1
ATOM 2056 O O . GLY A 1 275 ? -13.875 -8.362 15.009 1.00 88.69 275 GLY A O 1
ATOM 2057 N N . ILE A 1 276 ? -11.951 -7.616 14.093 1.00 91.44 276 ILE A N 1
ATOM 2058 C CA . ILE A 1 276 ? -12.534 -7.031 12.880 1.00 91.44 276 ILE A CA 1
ATOM 2059 C C . ILE A 1 276 ? -12.701 -8.116 11.821 1.00 91.44 276 ILE A C 1
ATOM 2061 O O . ILE A 1 276 ? -11.735 -8.765 11.422 1.00 91.44 276 ILE A O 1
ATOM 2065 N N . ARG A 1 277 ? -13.936 -8.321 11.361 1.00 91.75 277 ARG A N 1
ATOM 2066 C CA . ARG A 1 277 ? -14.229 -9.304 10.313 1.00 91.75 277 ARG A CA 1
ATOM 2067 C C . ARG A 1 277 ? -13.593 -8.885 8.977 1.00 91.75 277 ARG A C 1
ATOM 2069 O O . ARG A 1 277 ? -13.548 -7.678 8.715 1.00 91.75 277 ARG A O 1
ATOM 2076 N N . PRO A 1 278 ? -13.121 -9.827 8.137 1.00 91.94 278 PRO A N 1
ATOM 2077 C CA . PRO A 1 278 ? -12.430 -9.521 6.879 1.00 91.94 278 PRO A CA 1
ATOM 2078 C C . PRO A 1 278 ? -13.148 -8.490 5.996 1.00 91.94 278 PRO A C 1
ATOM 2080 O O . PRO A 1 278 ? -12.531 -7.528 5.545 1.00 91.94 278 PRO A O 1
ATOM 2083 N N . GLU A 1 279 ? -14.468 -8.605 5.850 1.00 88.81 279 GLU A N 1
ATOM 2084 C CA . GLU A 1 279 ? -15.307 -7.719 5.033 1.00 88.81 279 GLU A CA 1
ATOM 2085 C C . GLU A 1 279 ? -15.372 -6.263 5.532 1.00 88.81 279 GLU A C 1
ATOM 2087 O O . GLU A 1 279 ? -15.838 -5.374 4.822 1.00 88.81 279 GLU A O 1
ATOM 2092 N N . LYS A 1 280 ? -14.925 -5.997 6.765 1.00 89.25 280 LYS A N 1
ATOM 2093 C CA . LYS A 1 280 ? -14.873 -4.652 7.357 1.00 89.25 280 LYS A CA 1
ATOM 2094 C C . LYS A 1 280 ? -13.465 -4.061 7.380 1.00 89.25 280 LYS A C 1
ATOM 2096 O O . LYS A 1 280 ? -13.313 -2.899 7.753 1.00 89.25 280 LYS A O 1
ATOM 2101 N N . VAL A 1 281 ? -12.444 -4.819 6.976 1.00 92.81 281 VAL A N 1
ATOM 2102 C CA . VAL A 1 281 ? -11.047 -4.374 7.051 1.00 92.81 281 VAL A CA 1
ATOM 2103 C C . VAL A 1 281 ? -10.772 -3.209 6.108 1.00 92.81 281 VAL A C 1
ATOM 2105 O O . VAL A 1 281 ? -10.246 -2.198 6.562 1.00 92.81 281 VAL A O 1
ATOM 2108 N N . ILE A 1 282 ? -11.119 -3.323 4.822 1.00 88.69 282 ILE A N 1
ATOM 2109 C CA . ILE A 1 282 ? -10.806 -2.274 3.835 1.00 88.69 282 ILE A CA 1
ATOM 2110 C C . ILE A 1 282 ? -11.443 -0.927 4.232 1.00 88.69 282 ILE A C 1
ATOM 2112 O O . ILE A 1 282 ? -10.689 0.038 4.366 1.00 88.69 282 ILE A O 1
ATOM 2116 N N . PRO A 1 283 ? -12.756 -0.843 4.551 1.00 85.62 283 PRO A N 1
ATOM 2117 C CA . PRO A 1 283 ? -13.365 0.411 5.007 1.00 85.62 283 PRO A CA 1
ATOM 2118 C C . PRO A 1 283 ? -12.702 0.998 6.259 1.00 85.62 283 PRO A C 1
ATOM 2120 O O . PRO A 1 283 ? -12.548 2.213 6.384 1.00 85.62 283 PRO A O 1
ATOM 2123 N N . LEU A 1 284 ? -12.286 0.139 7.197 1.00 87.19 284 LEU A N 1
ATOM 2124 C CA . LEU A 1 284 ? -11.590 0.576 8.403 1.00 87.19 284 LEU A CA 1
ATOM 2125 C C . LEU A 1 284 ? -10.204 1.152 8.080 1.00 87.19 284 LEU A C 1
ATOM 2127 O O . LEU A 1 284 ? -9.840 2.200 8.610 1.00 87.19 284 LEU A O 1
ATOM 2131 N N . VAL A 1 285 ? -9.439 0.497 7.201 1.00 91.12 285 VAL A N 1
ATOM 2132 C CA . VAL A 1 285 ? -8.126 0.987 6.758 1.00 91.12 285 VAL A CA 1
ATOM 2133 C C . VAL A 1 285 ? -8.265 2.329 6.042 1.00 91.12 285 VAL A C 1
ATOM 2135 O O . VAL A 1 285 ? -7.512 3.249 6.352 1.00 91.12 285 VAL A O 1
ATOM 2138 N N . GLU A 1 286 ? -9.243 2.486 5.149 1.00 85.94 286 GLU A N 1
ATOM 2139 C CA . GLU A 1 286 ? -9.508 3.765 4.479 1.00 85.94 286 GLU A CA 1
ATOM 2140 C C . GLU A 1 286 ? -9.798 4.892 5.472 1.00 85.94 286 GLU A C 1
ATOM 2142 O O . GLU A 1 286 ? -9.248 5.985 5.337 1.00 85.94 286 GLU A O 1
ATOM 2147 N N . ARG A 1 287 ? -10.576 4.614 6.522 1.00 82.25 287 ARG A N 1
ATOM 2148 C CA . ARG A 1 287 ? -10.852 5.602 7.569 1.00 82.25 287 ARG A CA 1
ATOM 2149 C C . ARG A 1 287 ? -9.611 5.959 8.385 1.00 82.25 287 ARG A C 1
ATOM 2151 O O . ARG A 1 287 ? -9.414 7.125 8.718 1.00 82.25 287 ARG A O 1
ATOM 2158 N N . ILE A 1 288 ? -8.759 4.981 8.703 1.00 85.62 288 ILE A N 1
ATOM 2159 C CA . ILE A 1 288 ? -7.477 5.238 9.381 1.00 85.62 288 ILE A CA 1
ATOM 2160 C C . ILE A 1 288 ? -6.598 6.146 8.513 1.00 85.62 288 ILE A C 1
ATOM 2162 O O . ILE A 1 288 ? -5.969 7.065 9.036 1.00 85.62 288 ILE A O 1
ATOM 2166 N N . LEU A 1 289 ? -6.564 5.920 7.198 1.00 86.69 289 LEU A N 1
ATOM 2167 C CA . LEU A 1 289 ? -5.795 6.737 6.257 1.00 86.69 289 LEU A CA 1
ATOM 2168 C C . LEU A 1 289 ? -6.331 8.167 6.160 1.00 86.69 289 LEU A C 1
ATOM 2170 O O . LEU A 1 289 ? -5.549 9.109 6.247 1.00 86.69 289 LEU A O 1
ATOM 2174 N N . GLU A 1 290 ? -7.648 8.335 6.035 1.00 81.25 290 GLU A N 1
ATOM 2175 C CA . GLU A 1 290 ? -8.302 9.649 6.052 1.00 81.25 290 GLU A CA 1
ATOM 2176 C C . GLU A 1 290 ? -7.991 10.403 7.350 1.00 81.25 290 GLU A C 1
ATOM 2178 O O . GLU A 1 290 ? -7.624 11.579 7.338 1.00 81.25 290 GLU A O 1
ATOM 2183 N N . TRP A 1 291 ? -8.061 9.706 8.483 1.00 81.25 291 TRP A N 1
ATOM 2184 C CA . TRP A 1 291 ? -7.681 10.275 9.763 1.00 81.25 291 TRP A CA 1
ATOM 2185 C C . TRP A 1 291 ? -6.214 10.749 9.778 1.00 81.25 291 TRP A C 1
ATOM 2187 O O . TRP A 1 291 ? -5.927 11.872 10.216 1.00 81.25 291 TRP A O 1
ATOM 2197 N N . CYS A 1 292 ? -5.290 9.914 9.287 1.00 83.12 292 CYS A N 1
ATOM 2198 C CA . CYS A 1 292 ? -3.874 10.264 9.184 1.00 83.12 292 CYS A CA 1
ATOM 2199 C C . CYS A 1 292 ? -3.684 11.519 8.328 1.00 83.12 292 CYS A C 1
ATOM 2201 O O . CYS A 1 292 ? -2.953 12.421 8.730 1.00 83.12 292 CYS A O 1
ATOM 2203 N N . GLU A 1 293 ? -4.369 11.606 7.189 1.00 80.62 293 GLU A N 1
ATOM 2204 C CA . GLU A 1 293 ? -4.297 12.763 6.296 1.00 80.62 293 GLU A CA 1
ATOM 2205 C C . GLU A 1 293 ? -4.785 14.041 6.990 1.00 80.62 293 GLU A C 1
ATOM 2207 O O . GLU A 1 293 ? -4.144 15.085 6.888 1.00 80.62 293 GLU A O 1
ATOM 2212 N N . ASN A 1 294 ? -5.851 13.961 7.786 1.00 78.06 294 ASN A N 1
ATOM 2213 C CA . ASN A 1 294 ? -6.400 15.121 8.490 1.00 78.06 294 ASN A CA 1
ATOM 2214 C C . ASN A 1 294 ? -5.582 15.545 9.721 1.00 78.06 294 ASN A C 1
ATOM 2216 O O . ASN A 1 294 ? -5.642 16.703 10.127 1.00 78.06 294 ASN A O 1
ATOM 2220 N N . THR A 1 295 ? -4.799 14.638 10.312 1.00 78.38 295 THR A N 1
ATOM 2221 C CA . THR A 1 295 ? -4.210 14.867 11.646 1.00 78.38 295 THR A CA 1
ATOM 2222 C C . THR A 1 295 ? -2.691 14.896 11.668 1.00 78.38 295 THR A C 1
ATOM 2224 O O . THR A 1 295 ? -2.108 15.601 12.499 1.00 78.38 295 THR A O 1
ATOM 2227 N N . ALA A 1 296 ? -2.028 14.140 10.795 1.00 83.25 296 ALA A N 1
ATOM 2228 C CA . ALA A 1 296 ? -0.575 14.133 10.722 1.00 83.25 296 ALA A CA 1
ATOM 2229 C C . ALA A 1 296 ? -0.056 15.467 10.177 1.00 83.25 296 ALA A C 1
ATOM 2231 O O . ALA A 1 296 ? -0.694 16.129 9.350 1.00 83.25 296 ALA A O 1
ATOM 2232 N N . GLN A 1 297 ? 1.121 15.862 10.645 1.00 86.62 297 GLN A N 1
ATOM 2233 C CA . GLN A 1 297 ? 1.896 16.930 10.030 1.00 86.62 297 GLN A CA 1
ATOM 2234 C C . GLN A 1 297 ? 2.700 16.384 8.846 1.00 86.62 297 GLN A C 1
ATOM 2236 O O . GLN A 1 297 ? 2.856 15.175 8.664 1.00 86.62 297 GLN A O 1
ATOM 2241 N N . ASP A 1 298 ? 3.197 17.284 8.008 1.00 81.19 298 ASP A N 1
ATOM 2242 C CA . ASP A 1 298 ? 3.946 16.905 6.818 1.00 81.19 298 ASP A CA 1
ATOM 2243 C C . ASP A 1 298 ? 5.245 16.159 7.160 1.00 81.19 298 ASP A C 1
ATOM 2245 O O . ASP A 1 298 ? 6.016 16.609 8.006 1.00 81.19 298 ASP A O 1
ATOM 2249 N N . GLY A 1 299 ? 5.474 14.984 6.562 1.00 80.06 299 GLY A N 1
ATOM 2250 C CA . GLY A 1 299 ? 6.628 14.131 6.876 1.00 80.06 299 GLY A CA 1
ATOM 2251 C C . GLY A 1 299 ? 6.599 13.482 8.271 1.00 80.06 299 GLY A C 1
ATOM 2252 O O . GLY A 1 299 ? 7.492 12.699 8.613 1.00 80.06 299 GLY A O 1
ATOM 2253 N N . GLU A 1 300 ? 5.574 13.753 9.081 1.00 85.88 300 GLU A N 1
ATOM 2254 C CA . GLU A 1 300 ? 5.413 13.183 10.414 1.00 85.88 300 GLU A CA 1
ATOM 2255 C C . GLU A 1 300 ? 4.963 11.723 10.307 1.00 85.88 300 GLU A C 1
ATOM 2257 O O . GLU A 1 300 ? 3.839 11.426 9.918 1.00 85.88 300 GLU A O 1
ATOM 2262 N N . ARG A 1 301 ? 5.845 10.779 10.655 1.00 88.00 301 ARG A N 1
ATOM 2263 C CA . ARG A 1 301 ? 5.486 9.352 10.702 1.00 88.00 301 ARG A CA 1
ATOM 2264 C C . ARG A 1 301 ? 4.414 9.099 11.757 1.00 88.00 301 ARG A C 1
ATOM 2266 O O . ARG A 1 301 ? 4.449 9.696 12.829 1.00 88.00 301 ARG A O 1
ATOM 2273 N N . LEU A 1 302 ? 3.563 8.107 11.509 1.00 87.94 302 LEU A N 1
ATOM 2274 C CA . LEU A 1 302 ? 2.375 7.856 12.322 1.00 87.94 302 LEU A CA 1
ATOM 2275 C C . LEU A 1 302 ? 2.646 7.649 13.823 1.00 87.94 302 LEU A C 1
ATOM 2277 O O . LEU A 1 302 ? 1.878 8.129 14.648 1.00 87.94 302 LEU A O 1
ATOM 2281 N N . HIS A 1 303 ? 3.760 7.009 14.200 1.00 85.56 303 HIS A N 1
ATOM 2282 C CA . HIS A 1 303 ? 4.155 6.892 15.614 1.00 85.56 303 HIS A CA 1
ATOM 2283 C C . HIS A 1 303 ? 4.365 8.258 16.293 1.00 85.56 303 HIS A C 1
ATOM 2285 O O . HIS A 1 303 ? 3.982 8.424 17.446 1.00 85.56 303 HIS A O 1
ATOM 2291 N N . LYS A 1 304 ? 4.916 9.249 15.576 1.00 87.44 304 LYS A N 1
ATOM 2292 C CA . LYS A 1 304 ? 5.107 10.616 16.082 1.00 87.44 304 LYS A CA 1
ATOM 2293 C C . LYS A 1 304 ? 3.791 11.372 16.164 1.00 87.44 304 LYS A C 1
ATOM 2295 O O . LYS A 1 304 ? 3.563 12.068 17.143 1.00 87.44 304 LYS A O 1
ATOM 2300 N N . THR A 1 305 ? 2.903 11.179 15.187 1.00 86.19 305 THR A N 1
ATOM 2301 C CA . THR A 1 305 ? 1.536 11.712 15.255 1.00 86.19 305 THR A CA 1
ATOM 2302 C C . THR A 1 305 ? 0.831 11.194 16.507 1.00 86.19 305 THR A C 1
ATOM 2304 O O . THR A 1 305 ? 0.255 11.977 17.256 1.00 86.19 305 THR A O 1
ATOM 2307 N N . LEU A 1 306 ? 0.931 9.893 16.790 1.00 81.31 306 LEU A N 1
ATOM 2308 C CA . LEU A 1 306 ? 0.379 9.298 18.007 1.00 81.31 306 LEU A CA 1
ATOM 2309 C C . LEU A 1 306 ? 1.034 9.860 19.279 1.00 81.31 306 LEU A C 1
ATOM 2311 O O . LEU A 1 306 ? 0.333 10.224 20.218 1.00 81.31 306 LEU A O 1
ATOM 2315 N N . GLU A 1 307 ? 2.358 9.990 19.313 1.00 82.50 307 GLU A N 1
ATOM 2316 C CA . GLU A 1 307 ? 3.086 10.598 20.434 1.00 82.50 307 GLU A CA 1
ATOM 2317 C C . GLU A 1 307 ? 2.661 12.052 20.693 1.00 82.50 307 GLU A C 1
ATOM 2319 O O . GLU A 1 307 ? 2.324 12.403 21.824 1.00 82.50 307 GLU A O 1
ATOM 2324 N N . ARG A 1 308 ? 2.575 12.879 19.646 1.00 85.06 308 ARG A N 1
ATOM 2325 C CA . ARG A 1 308 ? 2.123 14.276 19.724 1.00 85.06 308 ARG A CA 1
ATOM 2326 C C . ARG A 1 308 ? 0.693 14.397 20.241 1.00 85.06 308 ARG A C 1
ATOM 2328 O O . ARG A 1 308 ? 0.384 15.332 20.975 1.00 85.06 308 ARG A O 1
ATOM 2335 N N . LEU A 1 309 ? -0.174 13.459 19.871 1.00 77.06 309 LEU A N 1
ATOM 2336 C CA . LEU A 1 309 ? -1.550 13.381 20.366 1.00 77.06 309 LEU A CA 1
ATOM 2337 C C . LEU A 1 309 ? -1.652 12.757 21.771 1.00 77.06 309 LEU A C 1
ATOM 2339 O O . LEU A 1 309 ? -2.749 12.650 22.312 1.00 77.06 309 LEU A O 1
ATOM 2343 N N . GLY A 1 310 ? -0.528 12.364 22.378 1.00 71.00 310 GLY A N 1
ATOM 2344 C CA . GLY A 1 310 ? -0.468 11.868 23.751 1.00 71.00 310 GLY A CA 1
ATOM 2345 C C . GLY A 1 310 ? -0.713 10.367 23.910 1.00 71.00 310 GLY A C 1
ATOM 2346 O O . GLY A 1 310 ? -0.954 9.917 25.027 1.00 71.00 310 GLY A O 1
ATOM 2347 N N . PHE A 1 311 ? -0.637 9.577 22.836 1.00 68.19 311 PHE A N 1
ATOM 2348 C CA . PHE A 1 311 ? -0.809 8.119 22.892 1.00 68.19 311 PHE A CA 1
ATOM 2349 C C . PHE A 1 311 ? 0.461 7.352 23.319 1.00 68.19 311 PHE A C 1
ATOM 2351 O O . PHE A 1 311 ? 0.400 6.134 23.486 1.00 68.19 311 PHE A O 1
ATOM 2358 N N . SER A 1 312 ? 1.607 8.027 23.482 1.00 59.00 312 SER A N 1
ATOM 2359 C CA . SER A 1 312 ? 2.904 7.406 23.808 1.00 59.00 312 SER A CA 1
ATOM 2360 C C . SER A 1 312 ? 3.172 7.221 25.307 1.00 59.00 312 SER A C 1
ATOM 2362 O O . SER A 1 312 ? 4.025 6.413 25.661 1.00 59.00 312 SER A O 1
ATOM 2364 N N . GLU A 1 313 ? 2.439 7.911 26.188 1.00 54.28 313 GLU A N 1
ATOM 2365 C CA . GLU A 1 313 ? 2.715 7.952 27.631 1.00 54.28 313 GLU A CA 1
ATOM 2366 C C . GLU A 1 313 ? 1.534 7.451 28.471 1.00 54.28 313 GLU A C 1
ATOM 2368 O O . GLU A 1 313 ? 0.368 7.802 28.268 1.00 54.28 313 GLU A O 1
ATOM 2373 N N . ALA A 1 314 ? 1.851 6.639 29.478 1.00 47.41 314 ALA A N 1
ATOM 2374 C CA . ALA A 1 314 ? 0.885 5.943 30.317 1.00 47.41 314 ALA A CA 1
ATOM 2375 C C . ALA A 1 314 ? 0.152 6.854 31.330 1.00 47.41 314 ALA A C 1
ATOM 2377 O O . ALA A 1 314 ? -0.612 6.344 32.148 1.00 47.41 314 ALA A O 1
ATOM 2378 N N . GLU A 1 315 ? 0.328 8.174 31.303 1.00 41.66 315 GLU A N 1
ATOM 2379 C CA . GLU A 1 315 ? -0.317 9.090 32.260 1.00 41.66 315 GLU A CA 1
ATOM 2380 C C . GLU A 1 315 ? -1.368 10.031 31.643 1.00 41.66 315 GLU A C 1
ATOM 2382 O O . GLU A 1 315 ? -2.189 10.575 32.376 1.00 41.66 315 GLU A O 1
ATOM 2387 N N . LYS A 1 316 ? -1.494 10.123 30.309 1.00 47.44 316 LYS A N 1
ATOM 2388 C CA . LYS A 1 316 ? -2.541 10.933 29.628 1.00 47.44 316 LYS A CA 1
ATOM 2389 C C . LYS A 1 316 ? -3.709 10.096 29.088 1.00 47.44 316 LYS A C 1
ATOM 2391 O O . LYS A 1 316 ? -4.326 10.372 28.062 1.00 47.44 316 LYS A O 1
ATOM 2396 N N . LYS A 1 317 ? -4.026 9.040 29.833 1.00 50.22 317 LYS A N 1
ATOM 2397 C CA . LYS A 1 317 ? -4.841 7.887 29.434 1.00 50.22 317 LYS A CA 1
ATOM 2398 C C . LYS A 1 317 ? -6.311 8.166 29.086 1.00 50.22 317 LYS A C 1
ATOM 2400 O O . LYS A 1 317 ? -6.912 7.333 28.421 1.00 50.22 317 LYS A O 1
ATOM 2405 N N . LYS A 1 318 ? -6.908 9.284 29.520 1.00 47.03 318 LYS A N 1
ATOM 2406 C CA . LYS A 1 318 ? -8.359 9.543 29.372 1.00 47.03 318 LYS A CA 1
ATOM 2407 C C . LYS A 1 318 ? -8.708 10.433 28.174 1.00 47.03 318 LYS A C 1
ATOM 2409 O O . LYS A 1 318 ? -9.670 10.147 27.475 1.00 47.03 318 LYS A O 1
ATOM 2414 N N . GLU A 1 319 ? -7.908 11.460 27.898 1.00 46.88 319 GLU A N 1
ATOM 2415 C CA . GLU A 1 319 ? -8.133 12.382 26.770 1.00 46.88 319 GLU A CA 1
ATOM 2416 C C . GLU A 1 319 ? -7.794 11.733 25.422 1.00 46.88 319 GLU A C 1
ATOM 2418 O O . GLU A 1 319 ? -8.529 11.907 24.455 1.00 46.88 319 GLU A O 1
ATOM 2423 N N . ALA A 1 320 ? -6.751 10.898 25.376 1.00 49.47 320 ALA A N 1
AT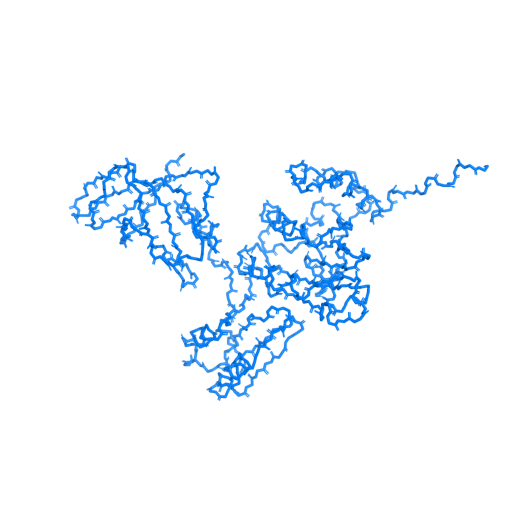OM 2424 C CA . ALA A 1 320 ? -6.385 10.125 24.188 1.00 49.47 320 ALA A CA 1
ATOM 2425 C C . ALA A 1 320 ? -7.458 9.080 23.812 1.00 49.47 320 ALA A C 1
ATOM 2427 O O . ALA A 1 320 ? -7.753 8.883 22.634 1.00 49.47 320 ALA A O 1
ATOM 2428 N N . LEU A 1 321 ? -8.092 8.459 24.819 1.00 49.31 321 LEU A N 1
ATOM 2429 C CA . LEU A 1 321 ? -9.256 7.578 24.659 1.00 49.31 321 LEU A CA 1
ATOM 2430 C C . LEU A 1 321 ? -10.446 8.327 24.045 1.00 49.31 321 LEU A C 1
ATOM 2432 O O . LEU A 1 321 ? -11.049 7.824 23.105 1.00 49.31 321 LEU A O 1
ATOM 2436 N N . VAL A 1 322 ? -10.758 9.523 24.558 1.00 51.28 322 VAL A N 1
ATOM 2437 C CA . VAL A 1 322 ? -11.866 10.360 24.069 1.00 51.28 322 VAL A CA 1
ATOM 2438 C C . VAL A 1 322 ? -11.596 10.869 22.657 1.00 51.28 322 VAL A C 1
ATOM 2440 O O . VAL A 1 322 ? -12.500 10.822 21.836 1.00 51.28 322 VAL A O 1
ATOM 2443 N N . SER A 1 323 ? -10.363 11.287 22.356 1.00 54.31 323 SER A N 1
ATOM 2444 C CA . SER A 1 323 ? -9.967 11.715 21.013 1.00 54.31 323 SER A CA 1
ATOM 2445 C C . SER A 1 323 ? -10.129 10.560 20.024 1.00 54.31 323 SER A C 1
ATOM 2447 O O . SER A 1 323 ? -10.974 10.650 19.138 1.00 54.31 323 SER A O 1
ATOM 2449 N N . ALA A 1 324 ? -9.455 9.419 20.252 1.00 54.25 324 ALA A N 1
ATOM 2450 C CA . ALA A 1 324 ? -9.574 8.229 19.402 1.00 54.25 324 ALA A CA 1
ATOM 2451 C C . ALA A 1 324 ? -11.024 7.758 19.239 1.00 54.25 324 ALA A C 1
ATOM 2453 O O . ALA A 1 324 ? -11.441 7.462 18.129 1.00 54.25 324 ALA A O 1
ATOM 2454 N N . ALA A 1 325 ? -11.808 7.708 20.318 1.00 55.84 325 ALA A N 1
ATOM 2455 C CA . ALA A 1 325 ? -13.207 7.295 20.261 1.00 55.84 325 ALA A CA 1
ATOM 2456 C C . ALA A 1 325 ? -14.099 8.290 19.497 1.00 55.84 325 ALA A C 1
ATOM 2458 O O . ALA A 1 325 ? -14.940 7.85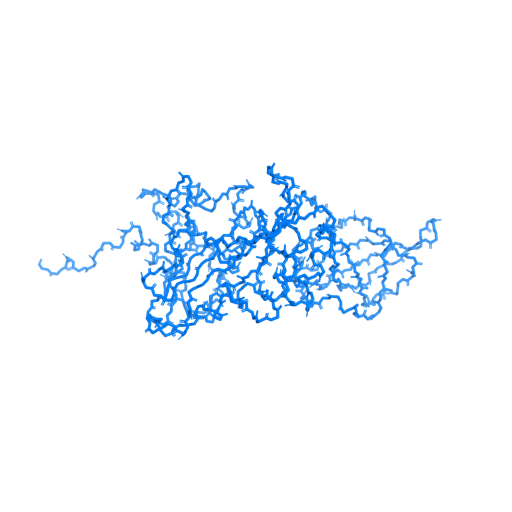2 18.714 1.00 55.84 325 ALA A O 1
ATOM 2459 N N . ALA A 1 326 ? -13.893 9.601 19.670 1.00 57.00 326 ALA A N 1
ATOM 2460 C CA . ALA A 1 326 ? -14.600 10.646 18.924 1.00 57.00 326 ALA A CA 1
ATOM 2461 C C . ALA A 1 326 ? -14.280 10.592 17.418 1.00 57.00 326 ALA A C 1
ATOM 2463 O O . ALA A 1 326 ? -15.150 10.805 16.5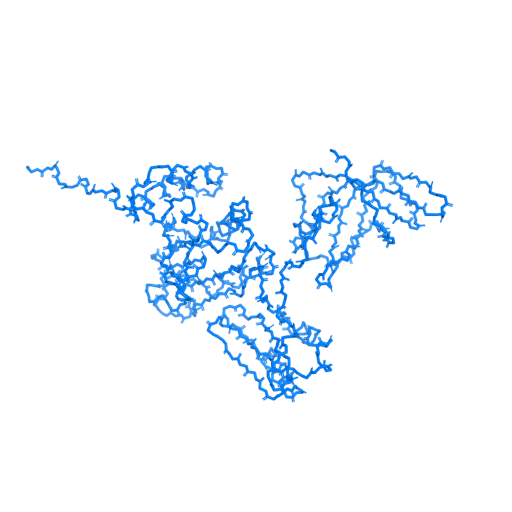80 1.00 57.00 326 ALA A O 1
ATOM 2464 N N . MET A 1 327 ? -13.049 10.218 17.052 1.00 57.06 327 MET A N 1
ATOM 2465 C CA . MET A 1 327 ? -12.602 10.116 15.653 1.00 57.06 327 MET A CA 1
ATOM 2466 C C . MET A 1 327 ? -13.329 9.028 14.852 1.00 57.06 327 MET A C 1
ATOM 2468 O O . MET A 1 327 ? -13.352 9.086 13.624 1.00 57.06 327 MET A O 1
ATOM 2472 N N . PHE A 1 328 ? -13.942 8.055 15.531 1.00 58.66 328 PHE A N 1
ATOM 2473 C CA . PHE A 1 328 ? -14.704 6.971 14.906 1.00 58.66 328 PHE A CA 1
ATOM 2474 C C . PHE A 1 328 ? -16.188 6.970 15.322 1.00 58.66 328 PHE A C 1
ATOM 2476 O O . PHE A 1 328 ? -16.912 6.029 14.998 1.00 58.66 328 PHE A O 1
ATOM 2483 N N . GLU A 1 329 ? -16.672 8.029 15.984 1.00 52.81 329 GLU A N 1
ATOM 2484 C CA . GLU A 1 329 ? -18.043 8.155 16.516 1.00 52.81 329 GLU A CA 1
ATOM 2485 C C . GLU A 1 329 ? -19.122 8.132 15.413 1.00 52.81 329 GLU A C 1
ATOM 2487 O O . GLU A 1 329 ? -20.255 7.732 15.663 1.00 52.81 329 GLU A O 1
ATOM 2492 N N . HIS A 1 330 ? -18.748 8.479 14.174 1.00 51.06 330 HIS A N 1
ATOM 2493 C CA . HIS A 1 330 ? -19.621 8.484 12.991 1.00 51.06 330 HIS A CA 1
ATOM 2494 C C . HIS A 1 330 ? -19.360 7.329 12.010 1.00 51.06 330 HIS A C 1
ATOM 2496 O O . HIS A 1 330 ? -19.836 7.359 10.875 1.00 51.06 330 HIS A O 1
ATOM 2502 N N . THR A 1 331 ? -18.585 6.313 12.400 1.00 51.19 331 THR A N 1
ATOM 2503 C CA . THR A 1 331 ? -18.369 5.153 11.525 1.00 51.19 331 THR A CA 1
ATOM 2504 C C . THR A 1 331 ? -19.543 4.183 11.611 1.00 51.19 331 THR A C 1
ATOM 2506 O O . THR A 1 331 ? -19.632 3.387 12.539 1.00 51.19 331 THR A O 1
ATOM 2509 N N . ASP A 1 332 ? -20.417 4.202 10.602 1.00 48.09 332 ASP A N 1
ATOM 2510 C CA . ASP A 1 332 ? -21.492 3.211 10.419 1.00 48.09 332 ASP A CA 1
ATOM 2511 C C . ASP A 1 332 ? -20.937 1.881 9.856 1.00 48.09 332 ASP A C 1
ATOM 2513 O O . ASP A 1 332 ? -21.395 1.296 8.875 1.00 48.09 332 ASP A O 1
ATOM 2517 N N . ILE A 1 333 ? -19.841 1.416 10.456 1.00 49.66 333 ILE A N 1
ATOM 2518 C CA . ILE A 1 333 ? -19.247 0.108 10.207 1.00 49.66 333 ILE A CA 1
ATOM 2519 C C . ILE A 1 333 ? -19.836 -0.783 11.299 1.00 49.66 333 ILE A C 1
ATOM 2521 O O . ILE A 1 333 ? -19.203 -0.986 12.327 1.00 49.66 333 ILE A O 1
ATOM 2525 N N . GLY A 1 334 ? -21.091 -1.204 11.092 1.00 52.31 334 GLY A N 1
ATOM 2526 C CA . GLY A 1 334 ? -21.956 -1.851 12.086 1.00 52.31 334 GLY A CA 1
ATOM 2527 C C . GLY A 1 334 ? -21.266 -2.765 13.110 1.00 52.31 334 GLY A C 1
ATOM 2528 O O . GLY A 1 334 ? -20.343 -3.508 12.776 1.00 52.31 334 GLY A O 1
ATOM 2529 N N . ASP A 1 335 ? -21.820 -2.730 14.326 1.00 53.47 335 ASP A N 1
ATOM 2530 C CA . ASP A 1 335 ? -21.271 -3.095 15.643 1.00 53.47 335 ASP A CA 1
ATOM 2531 C C . ASP A 1 335 ? -20.756 -1.863 16.406 1.00 53.47 335 ASP A C 1
ATOM 2533 O O . ASP A 1 335 ? -20.177 -0.951 15.831 1.00 53.47 335 ASP A O 1
ATOM 2537 N N . ASP A 1 336 ? -20.988 -1.832 17.723 1.00 64.88 336 ASP A N 1
ATOM 2538 C CA . ASP A 1 336 ? -20.596 -0.770 18.665 1.00 64.88 336 ASP A CA 1
ATOM 2539 C C . ASP A 1 336 ? -19.057 -0.632 18.765 1.00 64.88 336 ASP A C 1
ATOM 2541 O O . ASP A 1 336 ? -18.398 -1.058 19.726 1.00 64.88 336 ASP A O 1
ATOM 2545 N N . MET A 1 337 ? -18.458 -0.103 17.694 1.00 63.66 337 MET A N 1
ATOM 2546 C CA . MET A 1 337 ? -17.018 -0.027 17.484 1.00 63.66 337 MET A CA 1
ATOM 2547 C C . MET A 1 337 ? -16.378 0.983 18.425 1.00 63.66 337 MET A C 1
ATOM 2549 O O . MET A 1 337 ? -15.260 0.746 18.872 1.00 63.66 337 MET A O 1
ATOM 2553 N N . ARG A 1 338 ? -17.111 2.029 18.824 1.00 63.12 338 ARG A N 1
ATOM 2554 C CA . ARG A 1 338 ? -16.692 2.958 19.876 1.00 63.12 338 ARG A CA 1
ATOM 2555 C C . ARG A 1 338 ? -16.435 2.218 21.183 1.00 63.12 338 ARG A C 1
ATOM 2557 O O . ARG A 1 338 ? -15.317 2.265 21.686 1.00 63.12 338 ARG A O 1
ATOM 2564 N N . SER A 1 339 ? -17.401 1.453 21.695 1.00 65.75 339 SER A N 1
ATOM 2565 C CA . SER A 1 339 ? -17.185 0.715 22.944 1.00 65.75 339 SER A CA 1
ATOM 2566 C C . SER A 1 339 ? -16.132 -0.381 22.799 1.00 65.75 339 SER A C 1
ATOM 2568 O O . SER A 1 339 ? -15.478 -0.749 23.776 1.00 65.75 339 SER A O 1
ATOM 2570 N N . ARG A 1 340 ? -15.956 -0.978 21.610 1.00 67.62 340 ARG A N 1
ATOM 2571 C CA . ARG A 1 340 ? -14.856 -1.933 21.362 1.00 67.62 340 ARG A CA 1
ATOM 2572 C C . ARG A 1 340 ? -13.501 -1.229 21.363 1.00 67.62 340 ARG A C 1
ATOM 2574 O O . ARG A 1 340 ? -12.604 -1.719 22.034 1.00 67.62 340 ARG A O 1
ATOM 2581 N N . LEU A 1 341 ? -13.368 -0.089 20.695 1.00 66.00 341 LEU A N 1
ATOM 2582 C CA . LEU A 1 341 ? -12.163 0.738 20.668 1.00 66.00 341 LEU A CA 1
ATOM 2583 C C . LEU A 1 341 ? -11.816 1.240 22.070 1.00 66.00 341 LEU A C 1
ATOM 2585 O O . LEU A 1 341 ? -10.695 1.036 22.517 1.00 66.00 341 LEU A O 1
ATOM 2589 N N . GLU A 1 342 ? -12.780 1.795 22.808 1.00 66.31 342 GLU A N 1
ATOM 2590 C CA . GLU A 1 342 ? -12.590 2.235 24.195 1.00 66.31 342 GLU A CA 1
ATOM 2591 C C . GLU A 1 342 ? -12.121 1.079 25.087 1.00 66.31 342 GLU A C 1
ATOM 2593 O O . GLU A 1 342 ? -11.154 1.223 25.836 1.00 66.31 342 GLU A O 1
ATOM 2598 N N . ARG A 1 343 ? -12.737 -0.107 24.966 1.00 69.25 343 ARG A N 1
ATOM 2599 C CA . ARG A 1 343 ? -12.302 -1.312 25.694 1.00 69.25 343 ARG A CA 1
ATOM 2600 C C . ARG A 1 343 ? -10.907 -1.772 25.278 1.00 69.25 343 ARG A C 1
ATOM 2602 O O . ARG A 1 343 ? -10.112 -2.122 26.149 1.00 69.25 343 ARG A O 1
ATOM 2609 N N . THR A 1 344 ? -10.605 -1.799 23.984 1.00 68.38 344 THR A N 1
ATOM 2610 C CA . THR A 1 344 ? -9.315 -2.249 23.446 1.00 68.38 344 THR A CA 1
ATOM 2611 C C . THR A 1 344 ? -8.200 -1.303 23.859 1.00 68.38 344 THR A C 1
ATOM 2613 O O . THR A 1 344 ? -7.197 -1.757 24.397 1.00 68.38 344 THR A O 1
ATOM 2616 N N . LEU A 1 345 ? -8.397 0.003 23.704 1.00 65.69 345 LEU A N 1
ATOM 2617 C CA . LEU A 1 345 ? -7.480 1.030 24.182 1.00 65.69 345 LEU A CA 1
ATOM 2618 C C . LEU A 1 345 ? -7.294 0.927 25.697 1.00 65.69 345 LEU A C 1
ATOM 2620 O O . LEU A 1 345 ? -6.163 0.866 26.171 1.00 65.69 345 LEU A O 1
ATOM 2624 N N . ALA A 1 346 ? -8.375 0.801 26.472 1.00 66.12 346 ALA A N 1
ATOM 2625 C CA . ALA A 1 346 ? -8.273 0.648 27.920 1.00 66.12 346 ALA A CA 1
ATOM 2626 C C . ALA A 1 346 ? -7.507 -0.625 28.332 1.00 66.12 346 ALA A C 1
ATOM 2628 O O . ALA A 1 346 ? -6.757 -0.596 29.309 1.00 66.12 346 ALA A O 1
ATOM 2629 N N . ARG A 1 347 ? -7.638 -1.731 27.587 1.00 67.31 347 ARG A N 1
ATOM 2630 C CA . ARG A 1 347 ? -6.825 -2.947 27.777 1.00 67.31 347 ARG A CA 1
ATOM 2631 C C . ARG A 1 347 ? -5.362 -2.718 27.396 1.00 67.31 347 ARG A C 1
ATOM 2633 O O . ARG A 1 347 ? -4.486 -3.039 28.192 1.00 67.31 347 ARG A O 1
ATOM 2640 N N . SER A 1 348 ? -5.100 -2.141 26.223 1.00 60.91 348 SER A N 1
ATOM 2641 C CA . SER A 1 348 ? -3.754 -1.828 25.720 1.00 60.91 348 SER A CA 1
ATOM 2642 C C . SER A 1 348 ? -2.988 -0.896 26.666 1.00 60.91 348 SER A C 1
ATOM 2644 O O . SER A 1 348 ? -1.786 -1.062 26.845 1.00 60.91 348 SER A O 1
ATOM 2646 N N . PHE A 1 349 ? -3.687 0.028 27.332 1.00 61.44 349 PHE A N 1
ATOM 2647 C CA . PHE A 1 349 ? -3.122 0.944 28.326 1.00 61.44 349 PHE A CA 1
ATOM 2648 C C . PHE A 1 349 ? -3.166 0.421 29.773 1.00 61.44 349 PHE A C 1
ATOM 2650 O O . PHE A 1 349 ? -2.791 1.146 30.697 1.00 61.44 349 PHE A O 1
ATOM 2657 N N . GLY A 1 350 ? -3.639 -0.807 30.013 1.00 59.94 350 GLY A N 1
ATOM 2658 C CA . GLY A 1 350 ? -3.717 -1.391 31.359 1.00 59.94 350 GLY A CA 1
ATOM 2659 C C . GLY A 1 350 ? -4.676 -0.672 32.322 1.00 59.94 350 GLY A C 1
ATOM 2660 O O . GLY A 1 350 ? -4.522 -0.784 33.535 1.00 59.94 350 GLY A O 1
ATOM 2661 N N . LEU A 1 351 ? -5.653 0.082 31.803 1.00 58.25 351 LEU A N 1
ATOM 2662 C CA . LEU A 1 351 ? -6.682 0.791 32.579 1.00 58.25 351 LEU A CA 1
ATOM 2663 C C . LEU A 1 351 ? -7.773 -0.143 33.106 1.00 58.25 351 LEU A C 1
ATOM 2665 O O . LEU A 1 351 ? -8.368 0.121 34.148 1.00 58.25 351 LEU A O 1
ATOM 2669 N N . VAL A 1 352 ? -8.036 -1.247 32.404 1.00 52.81 352 VAL A N 1
ATOM 2670 C CA . VAL A 1 352 ? -8.974 -2.282 32.856 1.00 52.81 352 VAL A CA 1
ATOM 2671 C C . VAL A 1 352 ? -8.235 -3.229 33.804 1.00 52.81 352 VAL A C 1
ATOM 2673 O O . VAL A 1 352 ? -7.903 -4.354 33.436 1.00 52.81 352 VAL A O 1
ATOM 2676 N N . ARG A 1 353 ? -7.931 -2.784 35.031 1.00 43.81 353 ARG A N 1
ATOM 2677 C CA . ARG A 1 353 ? -7.563 -3.732 36.095 1.00 43.81 353 ARG A CA 1
ATOM 2678 C C . ARG A 1 353 ? -8.792 -4.566 36.476 1.00 43.81 353 ARG A C 1
ATOM 2680 O O . ARG A 1 353 ? -9.904 -4.059 36.596 1.00 43.81 353 ARG A O 1
ATOM 2687 N N . MET A 1 354 ? -8.541 -5.865 36.592 1.00 37.53 354 MET A N 1
ATOM 2688 C CA . MET A 1 354 ? -9.435 -6.987 36.881 1.00 37.53 354 MET A CA 1
ATOM 2689 C C . MET A 1 354 ? -10.648 -6.647 37.765 1.00 37.53 354 MET A C 1
ATOM 2691 O O . MET A 1 354 ? -10.520 -6.390 38.956 1.00 37.53 354 MET A O 1
ATOM 2695 N N . ARG A 1 355 ? -11.859 -6.796 37.211 1.00 35.59 355 ARG A N 1
ATOM 2696 C CA . ARG A 1 355 ? -13.126 -6.846 37.972 1.00 35.59 355 ARG A CA 1
ATOM 2697 C C . ARG A 1 355 ? -13.258 -8.102 38.865 1.00 35.59 355 ARG A C 1
ATOM 2699 O O . ARG A 1 355 ? -14.334 -8.339 39.401 1.00 35.59 355 ARG A O 1
ATOM 2706 N N . SER A 1 356 ? -12.209 -8.918 39.003 1.00 36.91 356 SER A N 1
ATOM 2707 C CA . SER A 1 356 ? -12.246 -10.231 39.663 1.00 36.91 356 SER A CA 1
ATOM 2708 C C . SER A 1 356 ? -11.578 -10.302 41.043 1.00 36.91 356 SER A C 1
ATOM 2710 O O . SER A 1 356 ? -11.578 -11.381 41.618 1.00 36.91 356 SER A O 1
ATOM 2712 N N . GLU A 1 357 ? -11.058 -9.208 41.611 1.00 35.53 357 GLU A N 1
ATOM 2713 C CA . GLU A 1 357 ? -10.432 -9.226 42.956 1.00 35.53 357 GLU A CA 1
ATOM 2714 C C . GLU A 1 357 ? -11.297 -8.623 44.081 1.00 35.53 357 GLU A C 1
ATOM 2716 O O . GLU A 1 357 ? -10.809 -8.382 45.177 1.00 35.53 357 GLU A O 1
ATOM 2721 N N . VAL A 1 358 ? -12.604 -8.426 43.867 1.00 33.84 358 VAL A N 1
ATOM 2722 C CA . VAL A 1 358 ? -13.537 -8.013 44.941 1.00 33.84 358 VAL A CA 1
ATOM 2723 C C . VAL A 1 358 ? -14.720 -8.977 45.026 1.00 33.84 358 VAL A C 1
ATOM 2725 O O . VAL A 1 358 ? -15.874 -8.608 44.825 1.00 33.84 358 VAL A O 1
ATOM 2728 N N . ARG A 1 359 ? -14.417 -10.251 45.278 1.00 40.09 359 ARG A N 1
ATOM 2729 C CA . ARG A 1 359 ? -15.297 -11.213 45.961 1.00 40.09 359 ARG A CA 1
ATOM 2730 C C . ARG A 1 359 ? -14.397 -12.208 46.692 1.00 40.09 359 ARG A C 1
ATOM 2732 O O . ARG A 1 359 ? -13.994 -13.214 46.117 1.00 40.09 359 ARG A O 1
ATOM 2739 N N . GLY A 1 360 ? -14.073 -11.866 47.931 1.00 35.47 360 GLY A N 1
ATOM 2740 C CA . GLY A 1 360 ? -13.304 -12.652 48.888 1.00 35.47 360 GLY A CA 1
ATOM 2741 C C . GLY A 1 360 ? -13.297 -11.907 50.202 1.00 35.47 360 GLY A C 1
ATOM 2742 O O . GLY A 1 360 ? -12.621 -10.858 50.229 1.00 35.47 360 GLY A O 1
#

Solvent-accessible surface area (backbone atoms only — not comparable to full-atom values): 19198 Å² total; per-residue (Å²): 131,82,37,82,40,84,44,75,86,42,66,78,30,85,54,82,84,77,65,43,95,45,73,40,74,51,98,70,66,50,51,31,37,34,33,18,83,59,88,66,62,67,73,38,61,35,20,36,68,43,83,40,99,87,78,48,58,42,31,37,36,28,33,31,70,42,61,45,81,46,96,82,75,31,20,46,35,34,29,37,43,48,25,29,14,61,94,40,40,74,58,54,52,36,58,57,52,62,50,83,76,69,85,69,59,38,32,60,25,60,73,45,74,44,98,87,72,32,23,38,27,30,38,44,24,43,38,49,62,75,55,71,67,43,51,50,50,53,51,50,57,18,62,76,29,66,64,43,70,42,81,44,96,63,37,26,44,33,38,28,28,40,78,87,42,68,83,45,51,62,60,61,35,45,77,59,76,36,47,73,16,54,60,40,24,12,28,32,53,21,28,26,41,70,17,65,79,35,92,70,29,34,80,35,47,30,30,61,50,20,45,55,42,32,73,74,48,51,56,40,57,38,54,25,74,39,37,39,18,22,11,32,26,88,82,35,84,48,45,15,48,35,22,36,39,9,31,35,26,48,89,52,17,29,30,35,19,42,25,10,32,71,68,104,53,80,38,74,23,48,54,46,44,71,66,41,46,72,94,51,43,60,67,50,50,53,51,53,49,54,49,45,60,77,66,40,52,83,66,40,47,54,47,54,41,38,40,76,63,37,69,71,50,94,80,48,66,64,64,36,46,50,49,58,33,60,76,45,67,82,59,87,63,83,67,73,52,44,64,48,30,46,50,36,40,31,51,75,68,61,66,66,66,72,93,75,82,84,81,130

Mean predicted aligned error: 13.41 Å

Radius of gyration: 23.56 Å; Cα contacts (8 Å, |Δi|>4): 771; chains: 1; bounding box: 54×62×79 Å

Foldseek 3Di:
DAQEDEAEDKDKALDWPPQAPDWAFDPDKHKYKYKALDWDDAQGKIKTWDQDPVRGTKIWIWGFHDWDQDPVSIIITMTITTIIRLVCRVVVVCVRNVHPPPPDFQAFQAQCQDPVRWIKWKKQQAQLDDDPVLVVLLCVQQVQAPVDWDADLLSIIIHTGHPVCRVPVQVSNVVRPIHTFGDKQFEGHEHEDCAPVDPQQLLGGVSVLRVVLCVNGGRDGHLIYFYHYEYRAPVCSSVQQAGQWRWHHDNQFTFIFHQHHDDPDGDGGQRQADGHHSVLVNVVVVLVRVVRRVQPDRHRRRNNSCVVLPVPDLPVLPSSLVVSLVSCVPPPSDDPSSVRRSVSSCVSSVVPDDPPPPDD

Nearest PDB structures (foldseek):
  7npa-assembly4_N  TM=7.416E-01  e=3.945E-13  Methanothermococcus thermolithotrophicus DSM 2095
  7npa-assembly3_I  TM=6.875E-01  e=9.505E-14  Methanothermococcus thermolithotrophicus DSM 2095
  7np8-assembly1_B  TM=6.804E-01  e=1.621E-13  Methanocaldococcus jannaschii DSM 2661
  4g39-assembly1_A  TM=7.622E-01  e=4.674E-08  Escherichia coli K-12
  4aop-assembly1_A  TM=4.722E-01  e=8.974E-08  Escherichia coli B